Protein AF-A0A8T4LEX5-F1 (afdb_monomer_lite)

Secondary structure (DSSP, 8-state):
-HHHHHHHHHHHTT--HHHHHHHHHHTT--HHHHHHHHHHHHHHHHHHT------------------------SSSSSSSSSS-----------------PPP-PPPP---------------------------------PPPHHHHHHHHHHHHHHHHHHHHHHHHHHHHHHHHHHHHHHHHHHHHHHHHHHHHHHHHHHHHHHHHHHHHHHHHHHHHHHHHHHHHHHHHHHHSSSSSSSSS-------------

pLDDT: mean 71.12, std 25.43, range [31.48, 98.38]

Sequence (257 aa):
MALLNEIKKMQSEGKTEQEIISSLRQQGIAPREIVEALSQSKIKGAVSGEVPQPEAEASIQNSQEIQQEPAQMMQTEQQYQQMQSQEFAPSQQMQEQQIQYPQEQQYPQTQQMQSMQQTQSQEYPEYQQQYPQEQYQQQSGGISSDTITEIAEQVVSEKFATIKKDMEKIIDLKTTTETKLSYLDSRLKKIEAIIDRLNLSIMQKVGDYMTNIDDIKKELIETQKSFKALAPSLSLDSTTRDKTQRRQHPQPEDSLN

Foldseek 3Di:
DVLLVLLVVCVVVVDDLVRSLVVVVVVVDDSVVSVVSVVVNVVVCVVVPVDDDDPDDPDDDDDDDDDDDDDDDPPDPPDPPPDDDDDDDDDDDDDDDDDDDDDDDDDDDDDDDDDDDDDDDDDDDDDDDDDDDDDDPPPDPPPPVVNVVVVVVVVVVVVVVVVVVVVVVVVVVVVVVVVVVVVVVVVVVVVVVVVVVVVVVVVVVVVVVVVVVVVVVVVVVVVVVVVVVCVVVVVPPDPPPDDDPDDDDDDDDDDDD

Radius of gyration: 50.43 Å; chains: 1; bounding box: 103×61×180 Å

Structure (mmCIF, N/CA/C/O backbone):
data_AF-A0A8T4LEX5-F1
#
_entry.id   AF-A0A8T4LEX5-F1
#
loop_
_atom_site.group_PDB
_atom_site.id
_atom_site.type_symbol
_atom_site.label_atom_id
_atom_site.label_alt_id
_atom_site.label_comp_id
_atom_site.label_asym_id
_atom_site.label_entity_id
_atom_site.label_seq_id
_atom_site.pdbx_PDB_ins_code
_atom_site.Cartn_x
_atom_site.Cartn_y
_atom_site.Cartn_z
_atom_site.occupancy
_atom_site.B_iso_or_equiv
_atom_site.auth_seq_id
_atom_site.auth_comp_id
_atom_site.auth_asym_id
_atom_site.auth_atom_id
_atom_site.pdbx_PDB_model_num
ATOM 1 N N . MET A 1 1 ? -0.678 25.404 -5.705 1.00 61.97 1 MET A N 1
ATOM 2 C CA . MET A 1 1 ? -2.132 25.101 -5.730 1.00 61.97 1 MET A CA 1
ATOM 3 C C . MET A 1 1 ? -2.748 25.058 -7.132 1.00 61.97 1 MET A C 1
ATOM 5 O O . MET A 1 1 ? -3.749 24.375 -7.281 1.00 61.97 1 MET A O 1
ATOM 9 N N . ALA A 1 2 ? -2.183 25.715 -8.158 1.00 87.56 2 ALA A N 1
ATOM 10 C CA . ALA A 1 2 ? -2.748 25.693 -9.520 1.00 87.56 2 ALA A CA 1
ATOM 11 C C . ALA A 1 2 ? -2.856 24.278 -10.130 1.00 87.56 2 ALA A C 1
ATOM 13 O O . ALA A 1 2 ? -3.849 23.948 -10.768 1.00 87.56 2 ALA A O 1
ATOM 14 N N . LEU A 1 3 ? -1.874 23.420 -9.852 1.00 93.44 3 LEU A N 1
ATOM 15 C CA . LEU A 1 3 ? -1.758 22.091 -10.452 1.00 93.44 3 LEU A CA 1
ATOM 16 C C . LEU A 1 3 ? -2.875 21.118 -10.040 1.00 93.44 3 LEU A C 1
ATOM 18 O O . LEU A 1 3 ? -3.382 20.363 -10.861 1.00 93.44 3 LEU A O 1
ATOM 22 N N . LEU A 1 4 ? -3.314 21.180 -8.780 1.00 93.56 4 LEU A N 1
ATOM 23 C CA . LEU A 1 4 ? -4.408 20.345 -8.277 1.00 93.56 4 LEU A CA 1
ATOM 24 C C . LEU A 1 4 ? -5.751 20.710 -8.927 1.00 93.56 4 LEU A C 1
ATOM 26 O O . LEU A 1 4 ? -6.562 19.829 -9.200 1.00 93.56 4 LEU A O 1
ATOM 30 N N . ASN A 1 5 ? -5.978 21.998 -9.200 1.00 93.56 5 ASN A N 1
ATOM 31 C CA . ASN A 1 5 ? -7.184 22.452 -9.893 1.00 93.56 5 ASN A CA 1
ATOM 32 C C . ASN A 1 5 ? -7.184 22.005 -11.358 1.00 93.56 5 ASN A C 1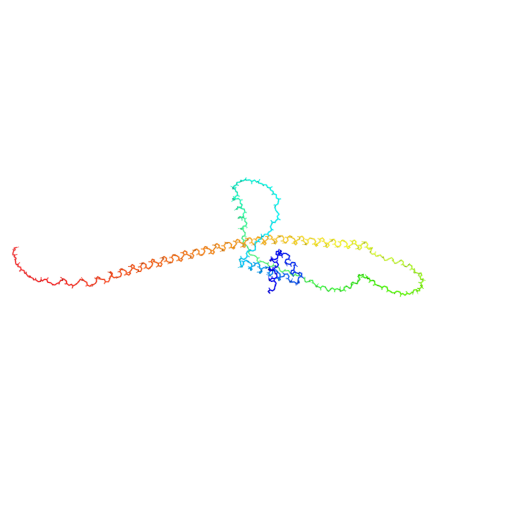
ATOM 34 O O . ASN A 1 5 ? -8.221 21.582 -11.860 1.00 93.56 5 ASN A O 1
ATOM 38 N N . GLU A 1 6 ? -6.024 22.041 -12.016 1.00 94.00 6 GLU A N 1
ATOM 39 C CA . GLU A 1 6 ? -5.885 21.584 -13.399 1.00 94.00 6 GLU A CA 1
ATOM 40 C C . GLU A 1 6 ? -6.111 20.069 -13.525 1.00 94.00 6 GLU A C 1
ATOM 42 O O . GLU A 1 6 ? -6.832 19.624 -14.415 1.00 94.00 6 GLU A O 1
ATOM 47 N N . ILE A 1 7 ? -5.585 19.272 -12.585 1.00 94.81 7 ILE A N 1
ATOM 48 C CA . ILE A 1 7 ? -5.864 17.828 -12.516 1.00 94.81 7 ILE A CA 1
ATOM 49 C C . ILE A 1 7 ? -7.363 17.578 -12.353 1.00 94.81 7 ILE A C 1
ATOM 51 O O . ILE A 1 7 ? -7.927 16.794 -13.108 1.00 94.81 7 ILE A O 1
ATOM 55 N N . LYS A 1 8 ? -8.026 18.260 -11.410 1.00 94.19 8 LYS A N 1
ATOM 56 C CA . LYS A 1 8 ? -9.473 18.103 -11.197 1.00 94.19 8 LYS A CA 1
ATOM 57 C C . LYS A 1 8 ? -10.287 18.474 -12.430 1.00 94.19 8 LYS A C 1
ATOM 59 O O . LYS A 1 8 ? -11.232 17.768 -12.766 1.00 94.19 8 LYS A O 1
ATOM 64 N N . LYS A 1 9 ? -9.904 19.551 -13.116 1.00 94.94 9 LYS A N 1
ATOM 65 C CA . LYS A 1 9 ? -10.528 19.971 -14.370 1.00 94.94 9 LYS A CA 1
ATOM 66 C C . LYS A 1 9 ? -10.384 18.883 -15.435 1.00 94.94 9 LYS A C 1
ATOM 68 O O . LYS A 1 9 ? -11.384 18.458 -16.000 1.00 94.94 9 LYS A O 1
ATOM 73 N N . MET A 1 10 ? -9.178 18.360 -15.646 1.00 95.88 10 MET A N 1
ATOM 74 C CA . MET A 1 10 ? -8.962 17.283 -16.614 1.00 95.88 10 MET A CA 1
ATOM 75 C C . MET A 1 10 ? -9.680 15.978 -16.235 1.00 95.88 10 MET A C 1
ATOM 77 O O . MET A 1 10 ? -10.198 15.295 -17.113 1.00 95.88 10 MET A O 1
ATOM 81 N N . GLN A 1 11 ? -9.781 15.659 -14.942 1.00 93.69 11 GLN A N 1
ATOM 82 C CA . GLN A 1 11 ? -10.586 14.532 -14.456 1.00 93.69 11 GLN A CA 1
ATOM 83 C C . GLN A 1 11 ? -12.081 14.745 -14.737 1.00 93.69 11 GLN A C 1
ATOM 85 O O . GLN A 1 11 ? -12.752 13.816 -15.172 1.00 93.69 11 GLN A O 1
ATOM 90 N N . SER A 1 12 ? -12.596 15.967 -14.557 1.00 93.50 12 SER A N 1
ATOM 91 C CA . SER A 1 12 ? -13.987 16.304 -14.897 1.00 93.50 12 SER A CA 1
ATOM 92 C C . SER A 1 12 ? -14.263 16.322 -16.406 1.00 93.50 12 SER A C 1
ATOM 94 O O . SER A 1 12 ? -15.397 16.119 -16.821 1.00 93.50 12 SER A O 1
ATOM 96 N N . GLU A 1 13 ? -13.227 16.511 -17.230 1.00 94.81 13 GLU A N 1
ATOM 97 C CA . GLU A 1 13 ? -13.279 16.362 -18.693 1.00 94.81 13 GLU A CA 1
ATOM 98 C C . GLU A 1 13 ? -13.254 14.884 -19.141 1.00 94.81 13 GLU A C 1
ATOM 100 O O . GLU A 1 13 ? -13.300 14.614 -20.338 1.00 94.81 13 GLU A O 1
ATOM 105 N N . GLY A 1 14 ? -13.164 13.925 -18.209 1.00 93.31 14 GLY A N 1
ATOM 106 C CA . GLY A 1 14 ? -13.128 12.491 -18.508 1.00 93.31 14 GLY A CA 1
ATOM 107 C C . GLY A 1 14 ? -11.768 11.973 -18.985 1.00 93.31 14 GLY A C 1
ATOM 108 O O . GLY A 1 14 ? -11.686 10.848 -19.473 1.00 93.31 14 GLY A O 1
ATOM 109 N N . LYS A 1 15 ? -10.692 12.761 -18.852 1.00 95.69 15 LYS A N 1
ATOM 110 C CA . LYS A 1 15 ? -9.340 12.313 -19.218 1.00 95.69 15 LYS A CA 1
ATOM 111 C C . LYS A 1 15 ? -8.848 11.244 -18.252 1.00 95.69 15 LYS A C 1
ATOM 113 O O . LYS A 1 15 ? -8.963 11.378 -17.030 1.00 95.69 15 LYS A O 1
ATOM 118 N N . THR A 1 16 ? -8.224 10.211 -18.803 1.00 96.00 16 THR A 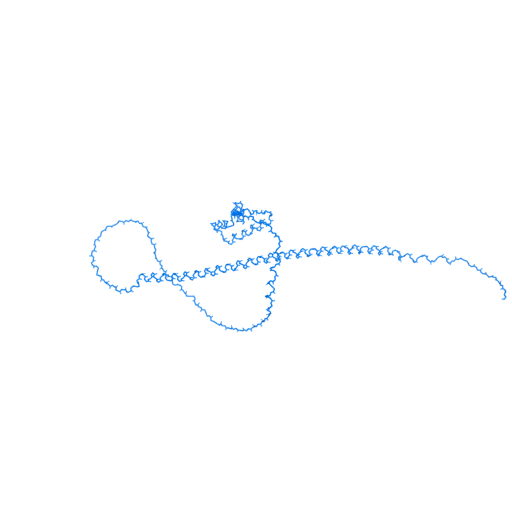N 1
ATOM 119 C CA . THR A 1 16 ? -7.563 9.166 -18.022 1.00 96.00 16 THR A CA 1
ATOM 120 C C . THR A 1 16 ? -6.326 9.718 -17.312 1.00 96.00 16 THR A C 1
ATOM 122 O O . THR A 1 16 ? -5.701 10.689 -17.740 1.00 96.00 16 THR A O 1
ATOM 125 N N . GLU A 1 17 ? -5.912 9.071 -16.221 1.00 94.19 17 GLU A N 1
ATOM 126 C CA . GLU A 1 17 ? -4.726 9.485 -15.459 1.00 94.19 17 GLU A CA 1
ATOM 127 C C . GLU A 1 17 ? -3.451 9.527 -16.325 1.00 94.19 17 GLU A C 1
ATOM 129 O O . GLU A 1 17 ? -2.623 10.421 -16.165 1.00 94.19 17 GLU A O 1
ATOM 134 N N . GLN A 1 18 ? -3.325 8.623 -17.302 1.00 93.62 18 GLN A N 1
ATOM 135 C CA . GLN A 1 18 ? -2.198 8.587 -18.243 1.00 93.62 18 GLN A CA 1
ATOM 136 C C . GLN A 1 18 ? -2.183 9.795 -19.193 1.00 93.62 18 GLN A C 1
ATOM 138 O O . GLN A 1 18 ? -1.122 10.369 -19.468 1.00 93.62 18 GLN A O 1
ATOM 143 N N . GLU A 1 19 ? -3.354 10.223 -19.666 1.00 94.81 19 GLU A N 1
ATOM 144 C CA . GLU A 1 19 ? -3.498 11.416 -20.508 1.00 94.81 19 GLU A CA 1
ATOM 145 C C . GLU A 1 19 ? -3.198 12.690 -19.717 1.00 94.81 19 GLU A C 1
ATOM 147 O O . GLU A 1 19 ? -2.506 13.580 -20.213 1.00 94.81 19 GLU A O 1
ATOM 152 N N . ILE A 1 20 ? -3.635 12.747 -18.456 1.00 95.88 20 ILE A N 1
ATOM 153 C CA . ILE A 1 20 ? -3.340 13.851 -17.535 1.00 95.88 20 ILE A CA 1
ATOM 154 C C . ILE A 1 20 ? -1.830 13.972 -17.308 1.00 95.88 20 ILE A C 1
ATOM 156 O O . ILE A 1 20 ? -1.272 15.064 -17.429 1.00 95.88 20 ILE A O 1
ATOM 160 N N . ILE A 1 21 ? -1.143 12.857 -17.036 1.00 95.81 21 ILE A N 1
ATOM 161 C CA . ILE A 1 21 ? 0.317 12.837 -16.862 1.00 95.81 21 ILE A CA 1
ATOM 162 C C . ILE A 1 21 ? 1.014 13.328 -18.132 1.00 95.81 21 ILE A C 1
ATOM 164 O O . ILE A 1 21 ? 1.932 14.147 -18.060 1.00 95.81 21 ILE A O 1
ATOM 168 N N . SER A 1 22 ? 0.571 12.858 -19.297 1.00 94.81 22 SER A N 1
ATOM 169 C CA . SER A 1 22 ? 1.152 13.241 -20.586 1.00 94.81 22 SER A CA 1
ATOM 170 C C . SER A 1 22 ? 0.974 14.736 -20.868 1.00 94.81 22 SER A C 1
ATOM 172 O O . SER A 1 22 ? 1.939 15.406 -21.237 1.00 94.81 22 SER A O 1
ATOM 174 N N . SER A 1 23 ? -0.216 15.283 -20.606 1.00 95.50 23 SER A N 1
ATOM 175 C CA . SER A 1 23 ? -0.522 16.707 -20.781 1.00 95.50 23 SER A CA 1
ATOM 176 C C . SER A 1 23 ? 0.293 17.598 -19.833 1.00 95.50 23 SER A C 1
ATOM 178 O O . SER A 1 23 ? 0.850 18.607 -20.260 1.00 95.50 23 SER A O 1
ATOM 180 N N . LEU A 1 24 ? 0.427 17.219 -18.557 1.00 95.44 24 LEU A N 1
ATOM 181 C CA . LEU A 1 24 ? 1.196 17.996 -17.573 1.00 95.44 24 LEU A CA 1
ATOM 182 C C . LEU A 1 24 ? 2.705 17.944 -17.851 1.00 95.44 24 LEU A C 1
ATOM 184 O O . LEU A 1 24 ? 3.404 18.942 -17.677 1.00 95.44 24 LEU A O 1
ATOM 188 N N . ARG A 1 25 ? 3.221 16.812 -18.349 1.00 95.81 25 ARG A N 1
ATOM 189 C CA . ARG A 1 25 ? 4.623 16.715 -18.789 1.00 95.81 25 ARG A CA 1
ATOM 190 C C . ARG A 1 25 ? 4.910 17.613 -19.990 1.00 95.81 25 ARG A C 1
ATOM 192 O O . ARG A 1 25 ? 5.968 18.234 -20.026 1.00 95.81 25 ARG A O 1
ATOM 199 N N . GLN A 1 26 ? 3.980 17.717 -20.942 1.00 96.25 26 GLN A N 1
ATOM 200 C CA . GLN A 1 26 ? 4.104 18.646 -22.076 1.00 96.25 26 GLN A CA 1
ATOM 201 C C . GLN A 1 26 ? 4.117 20.113 -21.629 1.00 96.25 26 GLN A C 1
ATOM 203 O O . GLN A 1 26 ? 4.777 20.938 -22.252 1.00 96.25 26 GLN A O 1
ATOM 208 N N . GLN A 1 27 ? 3.458 20.428 -20.512 1.00 93.81 27 GLN A N 1
ATOM 209 C CA . GLN A 1 27 ? 3.492 21.749 -19.877 1.00 93.81 27 GLN A CA 1
ATOM 210 C C . GLN A 1 27 ? 4.781 22.013 -19.071 1.00 93.81 27 GLN A C 1
ATOM 212 O O . GLN A 1 27 ? 4.898 23.054 -18.428 1.00 93.81 27 GLN A O 1
ATOM 217 N N . GLY A 1 28 ? 5.759 21.098 -19.107 1.00 94.88 28 GLY A N 1
ATOM 218 C CA . GLY A 1 28 ? 7.063 21.260 -18.456 1.00 94.88 28 GLY A CA 1
ATOM 219 C C . GLY A 1 28 ? 7.058 20.986 -16.951 1.00 94.88 28 GLY A C 1
ATOM 220 O O . GLY A 1 28 ? 8.020 21.322 -16.265 1.00 94.88 28 GLY A O 1
ATOM 221 N N . ILE A 1 29 ? 5.993 20.382 -16.426 1.00 95.94 29 ILE A N 1
ATOM 222 C CA . ILE A 1 29 ? 5.859 20.081 -15.000 1.00 95.94 29 ILE A CA 1
ATOM 223 C C . ILE A 1 29 ? 6.707 18.854 -14.645 1.00 95.94 29 ILE A C 1
ATOM 225 O O . ILE A 1 29 ? 6.721 17.853 -15.371 1.00 95.94 29 ILE A O 1
ATOM 229 N N . ALA A 1 30 ? 7.398 18.905 -13.503 1.00 95.38 30 ALA A N 1
ATOM 230 C CA . ALA A 1 30 ? 8.238 17.805 -13.060 1.00 95.38 30 ALA A CA 1
ATOM 231 C C . ALA A 1 30 ? 7.401 16.543 -12.744 1.00 95.38 30 ALA A C 1
ATOM 233 O O . ALA A 1 30 ? 6.377 16.634 -12.060 1.00 95.38 30 ALA A O 1
ATOM 234 N N . PRO A 1 31 ? 7.853 15.333 -13.135 1.00 89.44 31 PRO A N 1
ATOM 235 C CA . PRO A 1 31 ? 7.113 14.086 -12.900 1.00 89.44 31 PRO A CA 1
ATOM 236 C C . PRO A 1 31 ? 6.730 13.854 -11.435 1.00 89.44 31 PRO A C 1
ATOM 238 O O . PRO A 1 31 ? 5.658 13.332 -11.141 1.00 89.44 31 PRO A O 1
ATOM 241 N N . ARG A 1 32 ? 7.595 14.275 -10.508 1.00 93.06 32 ARG A N 1
ATOM 242 C CA . ARG A 1 32 ? 7.361 14.147 -9.068 1.00 93.06 32 ARG A CA 1
ATOM 243 C C . ARG A 1 32 ? 6.166 14.983 -8.600 1.00 93.06 32 ARG A C 1
ATOM 245 O O . ARG A 1 32 ? 5.349 14.484 -7.835 1.00 93.06 32 ARG A O 1
ATOM 252 N N . GLU A 1 33 ? 6.044 16.215 -9.091 1.00 93.38 33 GLU A N 1
ATOM 253 C CA . GLU A 1 33 ? 4.950 17.128 -8.735 1.00 93.38 33 GLU A CA 1
ATOM 254 C C . GLU A 1 33 ? 3.603 16.631 -9.277 1.00 93.38 33 GLU A C 1
ATOM 256 O O . GLU A 1 33 ? 2.572 16.767 -8.618 1.00 93.38 33 GLU A O 1
ATOM 261 N N . ILE A 1 34 ? 3.621 15.994 -10.453 1.00 93.69 34 ILE A N 1
ATOM 262 C CA . ILE A 1 34 ? 2.441 15.372 -11.069 1.00 93.69 34 ILE A CA 1
ATOM 263 C C . ILE A 1 34 ? 1.918 14.227 -10.195 1.00 93.69 34 ILE A C 1
ATOM 265 O O . ILE A 1 34 ? 0.733 14.192 -9.865 1.00 93.69 34 ILE A O 1
ATOM 269 N N . VAL A 1 35 ? 2.801 13.306 -9.792 1.00 92.19 35 VAL A N 1
ATOM 270 C CA . VAL A 1 35 ? 2.433 12.144 -8.962 1.00 92.19 35 VAL A CA 1
ATOM 271 C C . VAL A 1 35 ? 1.910 12.586 -7.595 1.00 92.19 35 VAL A C 1
ATOM 273 O O . VAL A 1 35 ? 0.908 12.055 -7.107 1.00 92.19 35 VAL A O 1
ATOM 276 N N . GLU A 1 36 ? 2.554 13.582 -6.987 1.00 94.69 36 GLU A N 1
ATOM 277 C CA . GLU A 1 36 ? 2.141 14.124 -5.694 1.00 94.69 36 GLU A CA 1
ATOM 278 C C . GLU A 1 36 ? 0.742 14.749 -5.762 1.00 94.69 36 GLU A C 1
ATOM 280 O O . GLU A 1 36 ? -0.121 14.443 -4.938 1.00 94.69 36 GLU A O 1
ATOM 285 N N . ALA A 1 37 ? 0.471 15.567 -6.777 1.00 95.06 37 ALA A N 1
ATOM 286 C CA . ALA A 1 37 ? -0.822 16.222 -6.909 1.00 95.06 37 ALA A CA 1
ATOM 287 C C . ALA A 1 37 ? -1.951 15.275 -7.346 1.00 95.06 37 ALA A C 1
ATOM 289 O O . ALA A 1 37 ? -3.089 15.456 -6.910 1.00 95.06 37 ALA A O 1
ATOM 290 N N . LEU A 1 38 ? -1.655 14.239 -8.139 1.00 93.31 38 LEU A N 1
ATOM 291 C CA . LEU A 1 38 ? -2.606 13.159 -8.434 1.00 93.31 38 LEU A CA 1
ATOM 292 C C . LEU A 1 38 ? -2.999 12.406 -7.160 1.00 93.31 38 LEU A C 1
ATOM 294 O O . LEU A 1 38 ? -4.184 12.179 -6.911 1.00 93.31 38 LEU A O 1
ATOM 298 N N . SER A 1 39 ? -2.013 12.086 -6.320 1.00 93.12 39 SER A N 1
ATOM 299 C CA . SER A 1 39 ? -2.238 11.430 -5.027 1.00 93.12 39 SER A CA 1
ATOM 300 C C . SER A 1 39 ? -3.088 12.308 -4.104 1.00 93.12 39 SER A C 1
ATOM 302 O O . SER A 1 39 ? -4.076 11.842 -3.537 1.00 93.12 39 SER A O 1
ATOM 304 N N . GLN A 1 40 ? -2.775 13.606 -4.021 1.00 92.00 40 GLN A N 1
ATOM 305 C CA . GLN A 1 40 ? -3.575 14.570 -3.260 1.00 92.00 40 GLN A CA 1
ATOM 306 C C . GLN A 1 40 ? -5.005 14.710 -3.805 1.00 92.00 40 GLN A C 1
ATOM 308 O O . GLN A 1 40 ? -5.942 14.823 -3.013 1.00 92.00 40 GLN A O 1
ATOM 313 N N . SER A 1 41 ? -5.204 14.676 -5.129 1.00 92.62 41 SER A N 1
ATOM 314 C CA . SER A 1 41 ? -6.544 14.726 -5.736 1.00 92.62 41 SER A CA 1
ATOM 315 C C . SER A 1 41 ? -7.379 13.498 -5.357 1.00 92.62 41 SER A C 1
ATOM 317 O O . SER A 1 41 ? -8.521 13.652 -4.923 1.00 92.62 41 SER A O 1
ATOM 319 N N . LYS A 1 42 ? -6.793 12.292 -5.421 1.00 89.62 42 LYS A N 1
ATOM 320 C CA . LYS A 1 42 ? -7.455 11.027 -5.048 1.00 89.62 42 LYS A CA 1
ATOM 321 C C . LYS A 1 42 ? -7.881 11.006 -3.581 1.00 89.62 42 LYS A C 1
ATOM 323 O O . LYS A 1 42 ? -9.031 10.694 -3.280 1.00 89.62 42 LYS A O 1
ATOM 328 N N . ILE A 1 43 ? -6.986 11.411 -2.679 1.00 86.62 43 ILE A N 1
ATOM 329 C CA . ILE A 1 43 ? -7.283 11.495 -1.241 1.00 86.62 43 ILE A CA 1
ATOM 330 C C . ILE A 1 43 ? -8.401 12.515 -0.994 1.00 86.62 43 ILE A C 1
ATOM 332 O O . ILE A 1 43 ? -9.343 12.246 -0.254 1.00 86.62 43 ILE A O 1
ATOM 336 N N . LYS A 1 44 ? -8.343 13.679 -1.651 1.00 85.88 44 LYS A N 1
ATOM 337 C CA . LYS A 1 44 ? -9.354 14.729 -1.480 1.00 85.88 44 LYS A CA 1
ATOM 338 C C . LYS A 1 44 ? -10.719 14.334 -2.052 1.00 85.88 44 LYS A C 1
ATOM 340 O O . LYS A 1 44 ? -11.729 14.739 -1.481 1.00 85.88 44 LYS A O 1
ATOM 345 N N . GLY A 1 45 ? -10.755 13.553 -3.132 1.00 80.75 45 GLY A N 1
ATOM 346 C CA . GLY A 1 45 ? -11.981 12.954 -3.666 1.00 80.75 45 GLY A CA 1
ATOM 347 C C . GLY A 1 45 ? -12.611 11.978 -2.672 1.00 80.75 45 GLY A C 1
ATOM 348 O O . GLY A 1 45 ? -13.775 12.133 -2.319 1.00 80.75 45 GLY A O 1
ATOM 349 N N . ALA A 1 46 ? -11.810 11.065 -2.113 1.00 77.81 46 ALA A N 1
ATOM 350 C CA . ALA A 1 46 ? -12.271 10.101 -1.111 1.00 77.81 46 ALA A CA 1
ATOM 351 C C . ALA A 1 46 ? -12.800 10.765 0.176 1.00 77.81 46 ALA A C 1
ATOM 353 O O . ALA A 1 46 ? -13.788 10.314 0.747 1.00 77.81 46 ALA A O 1
ATOM 354 N N . VAL A 1 47 ? -12.178 11.864 0.614 1.00 79.31 47 VAL A N 1
ATOM 355 C CA . VAL A 1 47 ? -12.591 12.613 1.816 1.00 79.31 47 VAL A CA 1
ATOM 356 C C . VAL A 1 47 ? -13.835 13.479 1.577 1.00 79.31 47 VAL A C 1
ATOM 358 O O . VAL A 1 47 ? -14.569 13.758 2.521 1.00 79.31 47 VAL A O 1
ATOM 361 N N . SER A 1 48 ? -14.102 13.902 0.336 1.00 78.94 48 SER A N 1
ATOM 362 C CA . SER A 1 48 ? -15.235 14.794 0.031 1.00 78.94 48 SER A CA 1
ATOM 363 C C . SER A 1 48 ? -16.550 14.051 -0.240 1.00 78.94 48 SER A C 1
ATOM 365 O O . SER A 1 48 ? -17.566 14.700 -0.460 1.00 78.94 48 SER A O 1
ATOM 367 N N . GLY A 1 49 ? -16.561 12.713 -0.227 1.00 58.09 49 GLY A N 1
ATOM 368 C CA . GLY A 1 49 ? -17.775 11.915 -0.451 1.00 58.09 49 GLY A CA 1
ATOM 369 C C . GLY A 1 49 ? -18.327 11.959 -1.884 1.00 58.09 49 GLY A C 1
ATOM 370 O O . GLY A 1 49 ? -19.326 11.305 -2.169 1.00 58.09 49 GLY A O 1
ATOM 371 N N . GLU A 1 50 ? -17.673 12.673 -2.802 1.00 52.44 50 GLU A N 1
ATOM 372 C CA . GLU A 1 50 ? -17.914 12.570 -4.242 1.00 52.44 50 GLU A CA 1
ATOM 373 C C . GLU A 1 50 ? -17.195 11.321 -4.752 1.00 52.44 50 GLU A C 1
ATOM 375 O O . GLU A 1 50 ? -16.027 11.369 -5.133 1.00 52.44 50 GLU A O 1
ATOM 380 N N . VAL A 1 51 ? -17.882 10.178 -4.701 1.00 46.75 51 VAL A N 1
ATOM 381 C CA . VAL A 1 51 ? -17.437 8.941 -5.349 1.00 46.75 51 VAL A CA 1
ATOM 382 C C . VAL A 1 51 ? -17.517 9.160 -6.865 1.00 46.75 51 VAL A C 1
ATOM 384 O O . VAL A 1 51 ? -18.628 9.267 -7.387 1.00 46.75 51 VAL A O 1
ATOM 387 N N . PRO A 1 52 ? -16.395 9.226 -7.605 1.00 47.06 52 PRO A N 1
ATOM 388 C CA . PRO A 1 52 ? -16.441 9.199 -9.055 1.00 47.06 52 PRO A CA 1
ATOM 389 C C . PRO A 1 52 ? -16.794 7.768 -9.443 1.00 47.06 52 PRO A C 1
ATOM 391 O O . PRO A 1 52 ? -16.037 6.834 -9.181 1.00 47.06 52 PRO A O 1
ATOM 394 N N . GLN A 1 53 ? -17.981 7.606 -10.007 1.00 46.16 53 GLN A N 1
ATOM 395 C CA . GLN A 1 53 ? -18.465 6.361 -10.574 1.00 46.16 53 GLN A CA 1
ATOM 396 C C . GLN A 1 53 ? -17.538 5.966 -11.741 1.00 46.16 53 GLN A C 1
ATOM 398 O O . GLN A 1 53 ? -17.432 6.729 -12.702 1.00 46.16 53 GLN A O 1
ATOM 403 N N . PRO A 1 54 ? -16.821 4.828 -11.682 1.00 49.38 54 PRO A N 1
ATOM 404 C CA . PRO A 1 54 ? -16.064 4.347 -12.827 1.00 49.38 54 PRO A CA 1
ATOM 405 C C . PRO A 1 54 ? -17.040 3.712 -13.825 1.00 49.38 54 PRO A C 1
ATOM 407 O O . PRO A 1 54 ? -17.374 2.535 -13.727 1.00 49.38 54 PRO A O 1
ATOM 410 N N . GLU A 1 55 ? -17.518 4.502 -14.783 1.00 44.84 55 GLU A N 1
ATOM 411 C CA . GLU A 1 55 ? -18.093 3.988 -16.026 1.00 44.84 55 GLU A CA 1
ATOM 412 C C . GLU A 1 55 ? -16.989 3.925 -17.084 1.00 44.84 55 GLU A C 1
ATOM 414 O O . GLU A 1 55 ? -16.521 4.965 -17.538 1.00 44.84 55 GLU A O 1
ATOM 419 N N . ALA A 1 56 ? -16.556 2.709 -17.436 1.00 43.31 56 ALA A N 1
ATOM 420 C CA . ALA A 1 56 ? -16.217 2.274 -18.800 1.00 43.31 56 ALA A CA 1
ATOM 421 C C . ALA A 1 56 ? -15.387 0.976 -18.774 1.00 43.31 56 ALA A C 1
ATOM 423 O O . ALA A 1 56 ? -14.181 0.983 -19.006 1.00 43.31 56 ALA A O 1
ATOM 424 N N . GLU A 1 57 ? -16.052 -0.163 -18.576 1.00 36.50 57 GLU A N 1
ATOM 425 C CA . GLU A 1 57 ? -15.599 -1.431 -19.154 1.00 36.50 57 GLU A CA 1
ATOM 426 C C . GLU A 1 57 ? -16.578 -1.812 -20.267 1.00 36.50 57 GLU A C 1
ATOM 428 O O . GLU A 1 57 ? -17.587 -2.480 -20.059 1.00 36.50 57 GLU A O 1
ATOM 433 N N . ALA A 1 58 ? -16.293 -1.329 -21.474 1.00 41.81 58 ALA A N 1
ATOM 434 C CA . ALA A 1 58 ? -16.897 -1.832 -22.696 1.00 41.81 58 ALA A CA 1
ATOM 435 C C . ALA A 1 58 ? -15.930 -2.849 -23.303 1.00 41.81 58 ALA A C 1
ATOM 437 O O . ALA A 1 58 ? -14.935 -2.439 -23.894 1.00 41.81 58 ALA A O 1
ATOM 438 N N . SER A 1 59 ? -16.201 -4.148 -23.120 1.00 43.28 59 SER A N 1
ATOM 439 C CA . SER A 1 59 ? -15.821 -5.262 -24.015 1.00 43.28 59 SER A CA 1
ATOM 440 C C . SER A 1 59 ? -16.215 -6.615 -23.403 1.00 43.28 59 SER A C 1
ATOM 442 O O . SER A 1 59 ? -15.345 -7.347 -22.946 1.00 43.28 59 SER A O 1
ATOM 444 N N . ILE A 1 60 ? -17.499 -6.999 -23.421 1.00 35.66 60 ILE A N 1
ATOM 445 C CA . ILE A 1 60 ? -17.870 -8.427 -23.382 1.00 35.66 60 ILE A CA 1
ATOM 446 C C . ILE A 1 60 ? -18.996 -8.677 -24.385 1.00 35.66 60 ILE A C 1
ATOM 448 O O . ILE A 1 60 ? -20.173 -8.444 -24.124 1.00 35.66 60 ILE A O 1
ATOM 452 N N . GLN A 1 61 ? -18.596 -9.185 -25.547 1.00 43.19 61 GLN A N 1
ATOM 453 C CA . GLN A 1 61 ? -19.444 -9.908 -26.480 1.00 43.19 61 GLN A CA 1
ATOM 454 C C . GLN A 1 61 ? -18.937 -11.350 -26.497 1.00 43.19 61 GLN A C 1
ATOM 456 O O . GLN A 1 61 ? -18.018 -11.656 -27.246 1.00 43.19 61 GLN A O 1
ATOM 461 N N . ASN A 1 62 ? -19.500 -12.223 -25.659 1.00 41.84 62 ASN A N 1
ATOM 462 C CA . ASN A 1 62 ? -19.957 -13.534 -26.120 1.00 41.84 62 ASN A CA 1
ATOM 463 C C . ASN A 1 62 ? -20.795 -14.245 -25.053 1.00 41.84 62 ASN A C 1
ATOM 465 O O . ASN A 1 62 ? -20.446 -14.282 -23.876 1.00 41.84 62 ASN A O 1
ATOM 469 N N . SER A 1 63 ? -21.903 -14.809 -25.508 1.00 43.09 63 SER A N 1
ATOM 470 C CA . SER A 1 63 ? -22.887 -15.565 -24.743 1.00 43.09 63 SER A CA 1
ATOM 471 C C . SER A 1 63 ? -22.428 -17.009 -24.523 1.00 43.09 63 SER A C 1
ATOM 473 O O . SER A 1 63 ? -21.882 -17.604 -25.446 1.00 43.09 63 SER A O 1
ATOM 475 N N . GLN A 1 64 ? -22.734 -17.605 -23.365 1.00 39.75 64 GLN A N 1
ATOM 476 C CA . GLN A 1 64 ? -23.684 -18.729 -23.263 1.00 39.75 64 GLN A CA 1
ATOM 477 C C . GLN A 1 64 ? -23.821 -19.253 -21.823 1.00 39.75 64 GLN A C 1
ATOM 479 O O . GLN A 1 64 ? -22.847 -19.422 -21.096 1.00 39.75 64 GLN A O 1
ATOM 484 N N . GLU A 1 65 ? -25.082 -19.482 -21.454 1.00 39.28 65 GLU A N 1
ATOM 485 C CA . GLU A 1 65 ? -25.602 -20.122 -20.242 1.00 39.28 65 GLU A CA 1
ATOM 486 C C . GLU A 1 65 ? -24.975 -21.491 -19.959 1.00 39.28 65 GLU A C 1
ATOM 488 O O . GLU A 1 65 ? -24.933 -22.297 -20.880 1.00 39.28 65 GLU A O 1
ATOM 493 N N . ILE A 1 66 ? -24.658 -21.793 -18.687 1.00 38.38 66 ILE A N 1
ATOM 494 C CA . ILE A 1 66 ? -25.070 -23.034 -17.994 1.00 38.38 66 ILE A CA 1
ATOM 495 C C . ILE A 1 66 ? -25.322 -22.720 -16.503 1.00 38.38 66 ILE A C 1
ATOM 497 O O . ILE A 1 66 ? -24.678 -21.878 -15.883 1.00 38.38 66 ILE A O 1
ATOM 501 N N . GLN A 1 67 ? -26.332 -23.408 -15.991 1.00 42.94 67 GLN A N 1
ATOM 502 C CA . GLN A 1 67 ? -27.093 -23.318 -14.753 1.00 42.94 67 GLN A CA 1
ATOM 503 C C . GLN A 1 67 ? -26.634 -24.389 -13.724 1.00 42.94 67 GLN A C 1
ATOM 505 O O . GLN A 1 67 ? -26.238 -25.467 -14.152 1.00 42.94 67 GLN A O 1
ATOM 510 N N . GLN A 1 68 ? -26.794 -24.110 -12.408 1.00 45.44 68 GLN A N 1
ATOM 511 C CA . GLN A 1 68 ? -26.687 -25.021 -11.219 1.00 45.44 68 GLN A CA 1
ATOM 512 C C . GLN A 1 68 ? -25.261 -25.539 -10.878 1.00 45.44 68 GLN A C 1
ATOM 514 O O . GLN A 1 68 ? -24.486 -25.815 -11.776 1.00 45.44 68 GLN A O 1
ATOM 519 N N . GLU A 1 69 ? -24.754 -25.691 -9.643 1.00 38.72 69 GLU A N 1
ATOM 520 C CA . GLU A 1 69 ? -25.240 -25.758 -8.247 1.00 38.72 69 GLU A CA 1
ATOM 521 C C . GLU A 1 69 ? -24.048 -25.442 -7.278 1.00 38.72 69 GLU A C 1
ATOM 523 O O . GLU A 1 69 ? -22.902 -25.365 -7.732 1.00 38.72 69 GLU A O 1
ATOM 528 N N . PRO A 1 70 ? -24.260 -25.263 -5.952 1.00 52.97 70 PRO A N 1
ATOM 529 C CA . PRO A 1 70 ? -23.250 -24.818 -4.989 1.00 52.97 70 PRO A CA 1
ATOM 530 C C . PRO A 1 70 ? -22.659 -25.970 -4.155 1.00 52.97 70 PRO A C 1
ATOM 532 O O . PRO A 1 70 ? -23.399 -26.656 -3.465 1.00 52.97 70 PRO A O 1
ATOM 535 N N . ALA A 1 71 ? -21.332 -26.137 -4.146 1.00 48.75 71 ALA A N 1
ATOM 536 C CA . ALA A 1 71 ? -20.540 -26.704 -3.036 1.00 48.75 71 ALA A CA 1
ATOM 537 C C . ALA A 1 71 ? -19.117 -27.017 -3.516 1.00 48.75 71 ALA A C 1
ATOM 539 O O . ALA A 1 71 ? -18.881 -28.090 -4.053 1.00 48.75 71 ALA A O 1
ATOM 540 N N . GLN A 1 72 ? -18.163 -26.109 -3.300 1.00 40.62 72 GLN A N 1
ATOM 541 C CA . GLN A 1 72 ? -16.724 -26.423 -3.273 1.00 40.62 72 GLN A CA 1
ATOM 542 C C . GLN A 1 72 ? -15.958 -25.191 -2.775 1.00 40.62 72 GLN A C 1
ATOM 544 O O . GLN A 1 72 ? -15.353 -24.440 -3.529 1.00 40.62 72 GLN A O 1
ATOM 549 N N . MET A 1 73 ? -16.039 -24.935 -1.470 1.00 37.84 73 MET A N 1
ATOM 550 C CA . MET A 1 73 ? -15.270 -23.871 -0.815 1.00 37.84 73 MET A CA 1
ATOM 551 C C . MET A 1 73 ? -14.666 -24.391 0.494 1.00 37.84 73 MET A C 1
ATOM 553 O O . MET A 1 73 ? -14.841 -23.811 1.559 1.00 37.84 73 MET A O 1
ATOM 557 N N . MET A 1 74 ? -14.014 -25.557 0.436 1.00 42.19 74 MET A N 1
ATOM 558 C CA . MET A 1 74 ? -13.363 -26.147 1.609 1.00 42.19 74 MET A CA 1
ATOM 559 C C . MET A 1 74 ? -12.218 -27.097 1.220 1.00 42.19 74 MET A C 1
ATOM 561 O O . MET A 1 74 ? -12.219 -28.253 1.628 1.00 42.19 74 MET A O 1
ATOM 565 N N . GLN A 1 75 ? -11.250 -26.664 0.398 1.00 42.19 75 GLN A N 1
ATOM 566 C CA . GLN A 1 75 ? -10.034 -27.477 0.207 1.00 42.19 75 GLN A CA 1
ATOM 567 C C . GLN A 1 75 ? -8.774 -26.734 -0.271 1.00 42.19 75 GLN A C 1
ATOM 569 O O . GLN A 1 75 ? -7.988 -27.292 -1.030 1.00 42.19 75 GLN A O 1
ATOM 574 N N . THR A 1 76 ? -8.519 -25.508 0.198 1.00 39.12 76 THR A N 1
ATOM 575 C CA . THR A 1 76 ? -7.243 -24.820 -0.127 1.00 39.12 76 THR A CA 1
ATOM 576 C C . THR A 1 76 ? -6.473 -24.333 1.105 1.00 39.12 76 THR A C 1
ATOM 578 O O . THR A 1 76 ? -5.456 -23.659 0.984 1.00 39.12 76 THR A O 1
ATOM 581 N N . GLU A 1 77 ? -6.892 -24.724 2.312 1.00 36.69 77 GLU A N 1
ATOM 582 C CA . GLU A 1 77 ? -6.346 -24.189 3.570 1.00 36.69 77 GLU A CA 1
ATOM 583 C C . GLU A 1 77 ? -5.447 -25.165 4.353 1.00 36.69 77 GLU A C 1
ATOM 585 O O . GLU A 1 77 ? -5.300 -25.039 5.564 1.00 36.69 77 GLU A O 1
ATOM 590 N N . GLN A 1 78 ? -4.813 -26.138 3.684 1.00 39.19 78 GLN A N 1
ATOM 591 C CA . GLN A 1 78 ? -3.960 -27.127 4.369 1.00 39.19 78 GLN A CA 1
ATOM 592 C C . GLN A 1 78 ? -2.497 -27.211 3.917 1.00 39.19 78 GLN A C 1
ATOM 594 O O . GLN A 1 78 ? -1.746 -27.990 4.495 1.00 39.19 78 GLN A O 1
ATOM 599 N N . GLN A 1 79 ? -2.032 -26.389 2.968 1.00 37.06 79 GLN A N 1
ATOM 600 C CA . GLN A 1 79 ? -0.664 -26.537 2.438 1.00 37.06 79 GLN A CA 1
ATOM 601 C C . GLN A 1 79 ? 0.356 -25.477 2.902 1.00 37.06 79 GLN A C 1
ATOM 603 O O . GLN A 1 79 ? 1.522 -25.549 2.529 1.00 37.06 79 GLN A O 1
ATOM 608 N N . TYR A 1 80 ? -0.018 -24.526 3.766 1.00 40.88 80 TYR A N 1
ATOM 609 C CA . TYR A 1 80 ? 0.890 -23.434 4.171 1.00 40.88 80 TYR A CA 1
ATOM 610 C C . TYR A 1 80 ? 1.478 -23.527 5.589 1.00 40.88 80 TYR A C 1
ATOM 612 O O . TYR A 1 80 ? 2.145 -22.592 6.024 1.00 40.88 80 TYR A O 1
ATOM 620 N N . GLN A 1 81 ? 1.308 -24.641 6.310 1.00 38.75 81 GLN A N 1
ATOM 621 C CA . GLN A 1 81 ? 1.802 -24.758 7.694 1.00 38.75 81 GLN A CA 1
ATOM 622 C C . GLN A 1 81 ? 3.187 -25.405 7.881 1.00 38.75 81 GLN A C 1
ATOM 624 O O . GLN A 1 81 ? 3.621 -25.540 9.019 1.00 38.75 81 GLN A O 1
ATOM 629 N N . GLN A 1 82 ? 3.933 -25.752 6.826 1.00 39.94 82 GLN A N 1
ATOM 630 C CA . GLN A 1 82 ? 5.173 -26.536 6.989 1.00 39.94 82 GLN A CA 1
ATOM 631 C C . GLN A 1 82 ? 6.473 -25.836 6.558 1.00 39.94 82 GLN A C 1
ATOM 633 O O . GLN A 1 82 ? 7.380 -26.478 6.039 1.00 39.94 82 GLN A O 1
ATOM 638 N N . MET A 1 83 ? 6.606 -24.524 6.776 1.00 42.75 83 MET A N 1
ATOM 639 C CA . MET A 1 83 ? 7.867 -23.826 6.465 1.00 42.75 83 MET A CA 1
ATOM 640 C C . MET A 1 83 ? 8.285 -22.787 7.510 1.00 42.75 83 MET A C 1
ATOM 642 O O . MET A 1 83 ? 8.837 -21.741 7.178 1.00 42.75 83 MET A O 1
ATOM 646 N N . GLN A 1 84 ? 8.020 -23.057 8.790 1.00 46.16 84 GLN A N 1
ATOM 647 C CA . GLN A 1 84 ? 8.473 -22.180 9.868 1.00 46.16 84 GLN A CA 1
ATOM 648 C C . GLN A 1 84 ? 8.966 -22.976 11.078 1.00 46.16 84 GLN A C 1
ATOM 650 O O . GLN A 1 84 ? 8.334 -23.023 12.126 1.00 46.16 84 GLN A O 1
ATOM 655 N N . SER A 1 85 ? 10.129 -23.597 10.912 1.00 44.31 85 SER A N 1
ATOM 656 C CA . SER A 1 85 ? 10.967 -24.043 12.025 1.00 44.31 85 SER A CA 1
ATOM 657 C C . SER A 1 85 ? 12.403 -24.246 11.544 1.00 44.31 85 SER A C 1
ATOM 659 O O . SER A 1 85 ? 12.832 -25.357 11.252 1.00 44.31 85 SER A O 1
ATOM 661 N N . GLN A 1 86 ? 13.169 -23.154 11.468 1.00 42.44 86 GLN A N 1
ATOM 662 C CA . GLN A 1 86 ? 14.615 -23.248 11.663 1.00 42.44 86 GLN A CA 1
ATOM 663 C C . GLN A 1 86 ? 15.159 -22.000 12.365 1.00 42.44 86 GLN A C 1
ATOM 665 O O . GLN A 1 86 ? 15.402 -20.947 11.787 1.00 42.44 86 GLN A O 1
ATOM 670 N N . GLU A 1 87 ? 15.155 -22.173 13.681 1.00 36.16 87 GLU A N 1
ATOM 671 C CA . GLU A 1 87 ? 16.085 -21.768 14.729 1.00 36.16 87 GLU A CA 1
ATOM 672 C C . GLU A 1 87 ? 17.381 -21.003 14.390 1.00 36.16 87 GLU A C 1
ATOM 674 O O . GLU A 1 87 ? 18.035 -21.179 13.367 1.00 36.16 87 GLU A O 1
ATOM 679 N N . PHE A 1 88 ? 17.742 -20.195 15.387 1.00 43.12 88 PHE A N 1
ATOM 680 C CA . PHE A 1 88 ? 18.939 -19.387 15.600 1.00 43.12 88 PHE A CA 1
ATOM 681 C C . PHE A 1 88 ? 20.288 -20.087 15.352 1.00 43.12 88 PHE A C 1
ATOM 683 O O . PHE A 1 88 ? 20.512 -21.193 15.832 1.00 43.12 88 PHE A O 1
ATOM 690 N N . ALA A 1 89 ? 21.261 -19.316 14.848 1.00 39.91 89 ALA A N 1
ATOM 691 C CA . ALA A 1 89 ? 22.626 -19.299 15.390 1.00 39.91 89 ALA A CA 1
ATOM 692 C C . ALA A 1 89 ? 23.335 -17.961 15.069 1.00 39.91 89 ALA A C 1
ATOM 694 O O . ALA A 1 89 ? 23.288 -17.514 13.921 1.00 39.91 89 ALA A O 1
ATOM 695 N N . PRO A 1 90 ? 24.011 -17.314 16.041 1.00 55.88 90 PRO A N 1
ATOM 696 C CA . PRO A 1 90 ? 24.931 -16.213 15.792 1.00 55.88 90 PRO A CA 1
ATOM 697 C C . PRO A 1 90 ? 26.372 -16.740 15.711 1.00 55.88 90 PRO A C 1
ATOM 699 O O . PRO A 1 90 ? 26.847 -17.414 16.623 1.00 55.88 90 PRO A O 1
ATOM 702 N N . SER A 1 91 ? 27.111 -16.376 14.665 1.00 46.00 91 SER A N 1
ATOM 703 C CA . SER A 1 91 ? 28.567 -16.549 14.643 1.00 46.00 91 SER A CA 1
ATOM 704 C C . SER A 1 91 ? 29.237 -15.352 13.983 1.00 46.00 91 SER A C 1
ATOM 706 O O . SER A 1 91 ? 29.141 -15.143 12.775 1.00 46.00 91 SER A O 1
ATOM 708 N N . GLN A 1 92 ? 29.926 -14.575 14.820 1.00 49.53 92 GLN A N 1
ATOM 709 C CA . GLN A 1 92 ? 31.049 -13.737 14.418 1.00 49.53 92 GLN A CA 1
ATOM 710 C C . GLN A 1 92 ? 32.133 -14.621 13.789 1.00 49.53 92 GLN A C 1
ATOM 712 O O . GLN A 1 92 ? 32.489 -15.628 14.393 1.00 49.53 92 GLN A O 1
ATOM 717 N N . GLN A 1 93 ? 32.733 -14.198 12.677 1.00 45.09 93 GLN A N 1
ATOM 718 C CA . GLN A 1 93 ? 34.193 -14.121 12.570 1.00 45.09 93 GLN A CA 1
ATOM 719 C C . GLN A 1 93 ? 34.637 -13.364 11.313 1.00 45.09 93 GLN A C 1
ATOM 721 O O . GLN A 1 93 ? 33.967 -13.356 10.287 1.00 45.09 93 GLN A O 1
ATOM 726 N N . MET A 1 94 ? 35.782 -12.706 11.485 1.00 46.78 94 MET A N 1
ATOM 727 C CA . MET A 1 94 ? 36.555 -11.886 10.557 1.00 46.78 94 MET A CA 1
ATOM 728 C C . MET A 1 94 ? 36.679 -12.455 9.140 1.00 46.78 94 MET A C 1
ATOM 730 O O . MET A 1 94 ? 36.993 -13.632 8.987 1.00 46.78 94 MET A O 1
ATOM 734 N N . GLN A 1 95 ? 36.690 -11.565 8.144 1.00 43.53 95 GLN A N 1
ATOM 735 C CA . GLN A 1 95 ? 37.817 -11.540 7.210 1.00 43.53 95 GLN A CA 1
ATOM 736 C C . GLN A 1 95 ? 37.988 -10.147 6.593 1.00 43.53 95 GLN A C 1
ATOM 738 O O . GLN A 1 95 ? 37.133 -9.656 5.860 1.00 43.53 95 GLN A O 1
ATOM 743 N N . GLU A 1 96 ? 39.114 -9.513 6.922 1.00 44.84 96 GLU A N 1
ATOM 744 C CA . GLU A 1 96 ? 39.711 -8.444 6.129 1.00 44.84 96 GLU A CA 1
ATOM 745 C C . GLU A 1 96 ? 40.007 -8.964 4.720 1.00 44.84 96 GLU A C 1
ATOM 747 O O . GLU A 1 96 ? 40.705 -9.966 4.553 1.00 44.84 96 GLU A O 1
ATOM 752 N N . GLN A 1 97 ? 39.560 -8.231 3.706 1.00 41.50 97 GLN A N 1
ATOM 753 C CA . GLN A 1 97 ? 40.264 -8.190 2.435 1.00 41.50 97 GLN A CA 1
ATOM 754 C C . GLN A 1 97 ? 40.286 -6.752 1.925 1.00 41.50 97 GLN A C 1
ATOM 756 O O . GLN A 1 97 ? 39.264 -6.150 1.601 1.00 41.50 97 GLN A O 1
ATOM 761 N N . GLN A 1 98 ? 41.505 -6.211 1.928 1.00 42.94 98 GLN A N 1
ATOM 762 C CA . GLN A 1 98 ? 41.958 -5.104 1.096 1.00 42.94 98 GLN A CA 1
ATOM 763 C C . GLN A 1 98 ? 41.634 -5.345 -0.387 1.00 42.94 98 GLN A C 1
ATOM 765 O O . GLN A 1 98 ? 41.269 -6.453 -0.767 1.00 42.94 98 GLN A O 1
ATOM 770 N N . ILE A 1 99 ? 41.952 -4.318 -1.191 1.00 33.62 99 ILE A N 1
ATOM 771 C CA . ILE A 1 99 ? 42.089 -4.251 -2.660 1.00 33.62 99 ILE A CA 1
ATOM 772 C C . ILE A 1 99 ? 40.895 -3.484 -3.257 1.00 33.62 99 ILE A C 1
ATOM 774 O O . ILE A 1 99 ? 39.753 -3.826 -3.000 1.00 33.62 99 ILE A O 1
ATOM 778 N N . GLN A 1 100 ? 41.016 -2.445 -4.082 1.00 34.44 100 GLN A N 1
ATOM 779 C CA . GLN A 1 100 ? 42.108 -1.630 -4.624 1.00 34.44 100 GLN A CA 1
ATOM 780 C C . GLN A 1 100 ? 41.387 -0.600 -5.508 1.00 34.44 100 GLN A C 1
ATOM 782 O O . GLN A 1 100 ? 40.500 -0.968 -6.274 1.00 34.44 100 GLN A O 1
ATOM 787 N N . TYR A 1 101 ? 41.716 0.683 -5.382 1.00 42.22 101 TYR A N 1
ATOM 788 C CA . TYR A 1 101 ? 41.144 1.747 -6.211 1.00 42.22 101 TYR A CA 1
ATOM 789 C C . TYR A 1 101 ? 41.634 1.632 -7.664 1.00 42.22 101 TYR A C 1
ATOM 791 O O . TYR A 1 101 ? 42.848 1.535 -7.865 1.00 42.22 101 TYR A O 1
ATOM 799 N N . PRO A 1 102 ? 40.759 1.753 -8.675 1.00 47.22 102 PRO A N 1
ATOM 800 C CA . PRO A 1 102 ? 41.167 2.178 -10.007 1.00 47.22 102 PRO A CA 1
ATOM 801 C C . PRO A 1 102 ? 40.961 3.689 -10.160 1.00 47.22 102 PRO A C 1
ATOM 803 O O . PRO A 1 102 ? 39.884 4.218 -9.891 1.00 47.22 102 PRO A O 1
ATOM 806 N N . GLN A 1 103 ? 42.026 4.366 -10.588 1.00 41.91 103 GLN A N 1
ATOM 807 C CA . GLN A 1 103 ? 42.036 5.761 -11.019 1.00 41.91 103 GLN A CA 1
ATOM 808 C C . GLN A 1 103 ? 40.998 6.017 -12.119 1.00 41.91 103 GLN A C 1
ATOM 810 O O . GLN A 1 103 ? 40.976 5.308 -13.126 1.00 41.91 103 GLN A O 1
ATOM 815 N N . GLU A 1 104 ? 40.220 7.091 -11.981 1.00 39.72 104 GLU A N 1
ATOM 816 C CA . GLU A 1 104 ? 39.525 7.697 -13.114 1.00 39.72 104 GLU A CA 1
ATOM 817 C C . GLU A 1 104 ? 40.556 8.355 -14.042 1.00 39.72 104 GLU A C 1
ATOM 819 O O . GLU A 1 104 ? 41.213 9.341 -13.701 1.00 39.72 104 GLU A O 1
ATOM 824 N N . GLN A 1 105 ? 40.720 7.753 -15.219 1.00 44.34 105 GLN A N 1
ATOM 825 C CA . GLN A 1 105 ? 41.468 8.297 -16.343 1.00 44.34 105 GLN A CA 1
ATOM 826 C C . GLN A 1 105 ? 40.730 9.491 -16.954 1.00 44.34 105 GLN A C 1
ATOM 828 O O . GLN A 1 105 ? 39.539 9.433 -17.256 1.00 44.34 105 GLN A O 1
ATOM 833 N N . GLN A 1 106 ? 41.497 10.556 -17.184 1.00 37.44 106 GLN A N 1
ATOM 834 C CA . GLN A 1 106 ? 41.141 11.705 -18.008 1.00 37.44 106 GLN A CA 1
ATOM 835 C C . GLN A 1 106 ? 40.675 11.275 -19.406 1.00 37.44 106 GLN A C 1
ATOM 837 O O . GLN A 1 106 ? 41.368 10.540 -20.107 1.00 37.44 106 GLN A O 1
ATOM 842 N N . TYR A 1 107 ? 39.551 11.836 -19.843 1.00 36.09 107 TYR A N 1
ATOM 843 C CA . TYR A 1 107 ? 39.110 11.800 -21.233 1.00 36.09 107 TYR A CA 1
ATOM 844 C C . TYR A 1 107 ? 39.926 12.786 -22.086 1.00 36.09 107 TYR A C 1
ATOM 846 O O . TYR A 1 107 ? 39.960 13.976 -21.759 1.00 36.09 107 TYR A O 1
ATOM 854 N N . PRO A 1 108 ? 40.523 12.362 -23.214 1.00 47.62 108 PRO A N 1
ATOM 855 C CA . PRO A 1 108 ? 40.926 13.279 -24.265 1.00 47.62 108 PRO A CA 1
ATOM 856 C C . PRO A 1 108 ? 39.714 13.655 -25.127 1.00 47.62 108 PRO A C 1
ATOM 858 O O . PRO A 1 108 ? 39.041 12.819 -25.730 1.00 47.62 108 PRO A O 1
ATOM 861 N N . GLN A 1 109 ? 39.464 14.959 -25.179 1.00 43.84 109 GLN A N 1
ATOM 862 C CA . GLN A 1 109 ? 38.535 15.630 -26.077 1.00 43.84 109 GLN A CA 1
ATOM 863 C C . GLN A 1 109 ? 38.936 15.340 -27.532 1.00 43.84 109 GLN A C 1
ATOM 865 O O . GLN A 1 109 ? 39.936 15.860 -28.024 1.00 43.84 109 GLN A O 1
ATOM 870 N N . THR A 1 110 ? 38.164 14.509 -28.230 1.00 42.50 110 THR A N 1
ATOM 871 C CA . THR A 1 110 ? 38.293 14.336 -29.680 1.00 42.50 110 THR A CA 1
ATOM 872 C C . THR A 1 110 ? 37.253 15.196 -30.380 1.00 42.50 110 THR A C 1
ATOM 874 O O . THR A 1 110 ? 36.046 15.008 -30.250 1.00 42.50 110 THR A O 1
ATOM 877 N N . GLN A 1 111 ? 37.767 16.186 -31.111 1.00 46.28 111 GLN A N 1
ATOM 878 C CA . GLN A 1 111 ? 37.063 16.863 -32.189 1.00 46.28 111 GLN A CA 1
ATOM 879 C C . GLN A 1 111 ? 36.576 15.814 -33.190 1.00 46.28 111 GLN A C 1
ATOM 881 O O . GLN A 1 111 ? 37.392 15.066 -33.727 1.00 46.28 111 GLN A O 1
ATOM 886 N N . GLN A 1 112 ? 35.288 15.823 -33.522 1.00 40.09 112 GLN A N 1
ATOM 887 C CA . GLN A 1 112 ? 34.868 15.377 -34.841 1.00 40.09 112 GLN A CA 1
ATOM 888 C C . GLN A 1 112 ? 33.885 16.366 -35.450 1.00 40.09 112 GLN A C 1
ATOM 890 O O . GLN A 1 112 ? 32.807 16.662 -34.940 1.00 40.09 112 GLN A O 1
ATOM 895 N N . MET A 1 113 ? 34.396 16.921 -36.538 1.00 35.41 113 MET A N 1
ATOM 896 C CA . MET A 1 113 ? 33.791 17.810 -37.500 1.00 35.41 113 MET A CA 1
ATOM 897 C C . MET A 1 113 ? 32.898 16.995 -38.450 1.00 35.41 113 MET A C 1
ATOM 899 O O . MET A 1 113 ? 33.148 15.815 -38.671 1.00 35.41 113 MET A O 1
ATOM 903 N N . GLN A 1 114 ? 31.978 17.709 -39.100 1.00 39.12 114 GLN A N 1
ATOM 904 C CA . GLN A 1 114 ? 31.304 17.391 -40.367 1.00 39.12 114 GLN A CA 1
ATOM 905 C C . GLN A 1 114 ? 30.098 16.442 -40.353 1.00 39.12 114 GLN A C 1
ATOM 907 O O . GLN A 1 114 ? 30.217 15.224 -40.364 1.00 39.12 114 GLN A O 1
ATOM 912 N N . SER A 1 115 ? 28.926 17.035 -40.604 1.00 36.22 115 SER A N 1
ATOM 913 C CA . SER A 1 115 ? 28.130 16.62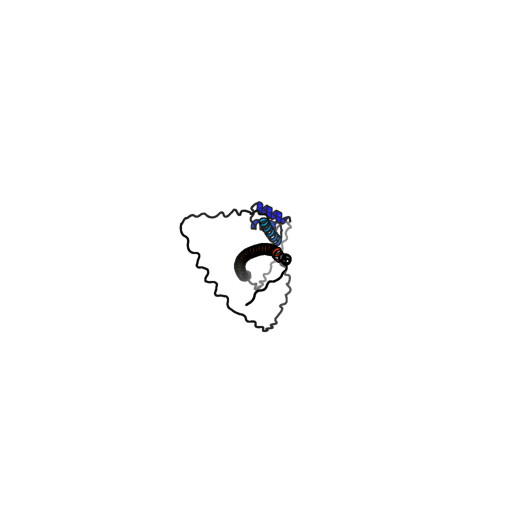5 -41.768 1.00 36.22 115 SER A CA 1
ATOM 914 C C . SER A 1 115 ? 27.279 17.776 -42.341 1.00 36.22 115 SER A C 1
ATOM 916 O O . SER A 1 115 ? 26.675 18.543 -41.602 1.00 36.22 115 SER A O 1
ATOM 918 N N . MET A 1 116 ? 27.314 17.854 -43.681 1.00 33.03 116 MET A N 1
ATOM 919 C CA . MET A 1 116 ? 26.360 18.397 -44.675 1.00 33.03 116 MET A CA 1
ATOM 920 C C . MET A 1 116 ? 25.823 19.839 -44.547 1.00 33.03 116 MET A C 1
ATOM 922 O O . MET A 1 116 ? 25.101 20.177 -43.624 1.00 33.03 116 MET A O 1
ATOM 926 N N . GLN A 1 117 ? 26.219 20.773 -45.425 1.00 35.84 117 GLN A N 1
ATOM 927 C CA . GLN A 1 117 ? 25.854 20.948 -46.854 1.00 35.84 117 GLN A CA 1
ATOM 928 C C . GLN A 1 117 ? 24.425 21.495 -47.057 1.00 35.84 117 GLN A C 1
ATOM 930 O O . GLN A 1 117 ? 23.475 20.727 -47.000 1.00 35.84 117 GLN A O 1
ATOM 935 N N . GLN A 1 118 ? 24.300 22.788 -47.407 1.00 36.28 118 GLN A N 1
ATOM 936 C CA . GLN A 1 118 ? 23.469 23.237 -48.541 1.00 36.28 118 GLN A CA 1
ATOM 937 C C . GLN A 1 118 ? 23.642 24.733 -48.912 1.00 36.28 118 GLN A C 1
ATOM 939 O O . GLN A 1 118 ? 23.417 25.622 -48.102 1.00 36.28 118 GLN A O 1
ATOM 944 N N . THR A 1 119 ? 23.969 24.940 -50.196 1.00 31.89 119 THR A N 1
ATOM 945 C CA . THR A 1 119 ? 23.447 25.964 -51.136 1.00 31.89 119 THR A CA 1
ATOM 946 C C . THR A 1 119 ? 23.760 27.460 -50.936 1.00 31.89 119 THR A C 1
ATOM 948 O O . THR A 1 119 ? 23.116 28.129 -50.143 1.00 31.89 119 THR A O 1
ATOM 951 N N . GLN A 1 120 ? 24.620 28.036 -51.793 1.00 34.34 120 GLN A N 1
ATOM 952 C CA . GLN A 1 120 ? 24.231 28.929 -52.913 1.00 34.34 120 GLN A CA 1
ATOM 953 C C . GLN A 1 120 ? 25.457 29.589 -53.587 1.00 34.34 120 GLN A C 1
ATOM 955 O O . GLN A 1 120 ? 26.208 30.330 -52.968 1.00 34.34 120 GLN A O 1
ATOM 960 N N . SER A 1 121 ? 25.610 29.277 -54.878 1.00 37.34 121 SER A N 1
ATOM 961 C CA . SER A 1 121 ? 26.023 30.124 -56.014 1.00 37.34 121 SER A CA 1
ATOM 962 C C . SER A 1 121 ? 26.781 31.445 -55.787 1.00 37.34 121 SER A C 1
ATOM 964 O O . SER A 1 121 ? 26.183 32.411 -55.325 1.00 37.34 121 SER A O 1
ATOM 966 N N . GLN A 1 122 ? 28.003 31.536 -56.340 1.00 37.22 122 GLN A N 1
ATOM 967 C CA . GLN A 1 122 ? 28.434 32.646 -57.216 1.00 37.22 122 GLN A CA 1
ATOM 968 C C . GLN A 1 122 ? 29.771 32.343 -57.934 1.00 37.22 122 GLN A C 1
ATOM 970 O O . GLN A 1 122 ? 30.835 32.304 -57.329 1.00 37.22 122 GLN A O 1
ATOM 975 N N . GLU A 1 123 ? 29.651 32.034 -59.228 1.00 33.94 123 GLU A N 1
ATOM 976 C CA . GLU A 1 123 ? 30.381 32.595 -60.383 1.00 33.94 123 GLU A CA 1
ATOM 977 C C . GLU A 1 123 ? 31.785 33.208 -60.173 1.00 33.94 123 GLU A C 1
ATOM 979 O O . GLU A 1 123 ? 31.878 34.282 -59.602 1.00 33.94 123 GLU A O 1
ATOM 984 N N . TYR A 1 124 ? 32.844 32.594 -60.732 1.00 31.48 124 TYR A N 1
ATOM 985 C CA . TYR A 1 124 ? 34.032 33.262 -61.317 1.00 31.48 124 TYR A CA 1
ATOM 986 C C . TYR A 1 124 ? 34.756 32.297 -62.294 1.00 31.48 124 TYR A C 1
ATOM 988 O O . TYR A 1 124 ? 34.659 31.078 -62.118 1.00 31.48 124 TYR A O 1
ATOM 996 N N . PRO A 1 125 ? 35.446 32.798 -63.340 1.00 44.59 125 PRO A N 1
ATOM 997 C CA . PRO A 1 125 ? 35.864 32.017 -64.496 1.00 44.59 125 PRO A CA 1
ATOM 998 C C . PRO A 1 125 ? 37.304 31.480 -64.405 1.00 44.59 125 PRO A C 1
ATOM 1000 O O . PRO A 1 125 ? 38.179 32.080 -63.789 1.00 44.59 125 PRO A O 1
ATOM 1003 N N . GLU A 1 126 ? 37.484 30.335 -65.071 1.00 36.34 126 GLU A N 1
ATOM 1004 C CA . GLU A 1 126 ? 38.577 29.980 -65.991 1.00 36.34 126 GLU A CA 1
ATOM 1005 C C . GLU A 1 126 ? 40.018 30.375 -65.617 1.00 36.34 126 GLU A C 1
ATOM 1007 O O . GLU A 1 126 ? 40.359 31.544 -65.653 1.00 36.34 126 GLU A O 1
ATOM 1012 N N . TYR A 1 127 ? 40.895 29.383 -65.408 1.00 34.50 127 TYR A N 1
ATOM 1013 C CA . TYR A 1 127 ? 42.162 29.251 -66.147 1.00 34.50 127 TYR A CA 1
ATOM 1014 C C . TYR A 1 127 ? 42.659 27.801 -66.077 1.00 34.50 127 TYR A C 1
ATOM 1016 O O . TYR A 1 127 ? 42.720 27.178 -65.018 1.00 34.50 127 TYR A O 1
ATOM 1024 N N . GLN A 1 128 ? 43.004 27.271 -67.250 1.00 42.16 128 GLN A N 1
ATOM 1025 C CA . GLN A 1 128 ? 43.661 25.986 -67.446 1.00 42.16 128 GLN A CA 1
ATOM 1026 C C . GLN A 1 128 ? 45.003 25.929 -66.706 1.00 42.16 128 GLN A C 1
ATOM 1028 O O . GLN A 1 128 ? 45.826 26.831 -66.852 1.00 42.16 128 GLN A O 1
ATOM 1033 N N . GLN A 1 129 ? 45.293 24.808 -66.043 1.00 41.00 129 GLN A N 1
ATOM 1034 C CA . GLN A 1 129 ? 46.654 24.278 -66.065 1.00 41.00 129 GLN A CA 1
ATOM 1035 C C . GLN A 1 129 ? 46.666 22.759 -65.897 1.00 41.00 129 GLN A C 1
ATOM 1037 O O . GLN A 1 129 ? 46.404 22.194 -64.839 1.00 41.00 129 GLN A O 1
ATOM 1042 N N . GLN A 1 130 ? 46.948 22.120 -67.025 1.00 38.53 130 GLN A N 1
ATOM 1043 C CA . GLN A 1 130 ? 47.185 20.703 -67.209 1.00 38.53 130 GLN A CA 1
ATOM 1044 C C . GLN A 1 130 ? 48.585 20.374 -66.678 1.00 38.53 130 GLN A C 1
ATOM 1046 O O . GLN A 1 130 ? 49.580 20.687 -67.326 1.00 38.53 130 GLN A O 1
ATOM 1051 N N . TYR A 1 131 ? 48.657 19.732 -65.512 1.00 34.19 131 TYR A N 1
ATOM 1052 C CA . TYR A 1 131 ? 49.865 19.047 -65.056 1.00 34.19 131 TYR A CA 1
ATOM 1053 C C . TYR A 1 131 ? 49.625 17.534 -65.073 1.00 34.19 131 TYR A C 1
ATOM 1055 O O . TYR A 1 131 ? 48.630 17.074 -64.508 1.00 34.19 131 TYR A O 1
ATOM 1063 N N . PRO A 1 132 ? 50.505 16.740 -65.704 1.00 39.31 132 PRO A N 1
ATOM 1064 C CA . PRO A 1 132 ? 50.475 15.293 -65.568 1.00 39.31 132 PRO A CA 1
ATOM 1065 C C . PRO A 1 132 ? 50.890 14.932 -64.138 1.00 39.31 132 PRO A C 1
ATOM 1067 O O . PRO A 1 132 ? 52.028 15.160 -63.733 1.00 39.31 132 PRO A O 1
ATOM 1070 N N . GLN A 1 133 ? 49.944 14.410 -63.358 1.00 39.53 133 GLN A N 1
ATOM 1071 C CA . GLN A 1 133 ? 50.219 13.890 -62.027 1.00 39.53 133 GLN A CA 1
ATOM 1072 C C . GLN A 1 133 ? 50.795 12.478 -62.170 1.00 39.53 133 GLN A C 1
ATOM 1074 O O . GLN A 1 133 ? 50.121 11.560 -62.641 1.00 39.53 133 GLN A O 1
ATOM 1079 N N . GLU A 1 134 ? 52.061 12.322 -61.793 1.00 38.28 134 GLU A N 1
ATOM 1080 C CA . GLU A 1 134 ? 52.710 11.024 -61.672 1.00 38.28 134 GLU A CA 1
ATOM 1081 C C . GLU A 1 134 ? 51.987 10.180 -60.614 1.00 38.28 134 GLU A C 1
ATOM 1083 O O . GLU A 1 134 ? 51.869 10.558 -59.445 1.00 38.28 134 GLU A O 1
ATOM 1088 N N . GLN A 1 135 ? 51.491 9.020 -61.051 1.00 38.12 135 GLN A N 1
ATOM 1089 C CA . GLN A 1 135 ? 50.953 7.966 -60.202 1.00 38.12 135 GLN A CA 1
ATOM 1090 C C . GLN A 1 135 ? 52.055 7.417 -59.291 1.00 38.12 135 GLN A C 1
ATOM 1092 O O . GLN A 1 135 ? 52.763 6.475 -59.644 1.00 38.12 135 GLN A O 1
ATOM 1097 N N . TYR A 1 136 ? 52.145 7.937 -58.073 1.00 36.00 136 TYR A N 1
ATOM 1098 C CA . TYR A 1 136 ? 52.688 7.159 -56.969 1.00 36.00 136 TYR A CA 1
ATOM 1099 C C . TYR A 1 136 ? 51.602 6.193 -56.490 1.00 36.00 136 TYR A C 1
ATOM 1101 O O . TYR A 1 136 ? 50.686 6.572 -55.760 1.00 36.00 136 TYR A O 1
ATOM 1109 N N . GLN A 1 137 ? 51.709 4.926 -56.906 1.00 38.19 137 GLN A N 1
ATOM 1110 C CA . GLN A 1 137 ? 51.065 3.814 -56.210 1.00 38.19 137 GLN A CA 1
ATOM 1111 C C . GLN A 1 137 ? 51.650 3.740 -54.799 1.00 38.19 137 GLN A C 1
ATOM 1113 O O . GLN A 1 137 ? 52.653 3.076 -54.544 1.00 38.19 137 GLN A O 1
ATOM 1118 N N . GLN A 1 138 ? 51.033 4.464 -53.872 1.00 38.94 138 GLN A N 1
ATOM 1119 C CA . GLN A 1 138 ? 51.269 4.263 -52.459 1.00 38.94 138 GLN A CA 1
ATOM 1120 C C . GLN A 1 138 ? 50.483 3.013 -52.067 1.00 38.94 138 GLN A C 1
ATOM 1122 O O . GLN A 1 138 ? 49.265 3.037 -51.899 1.00 38.94 138 GLN A O 1
ATOM 1127 N N . GLN A 1 139 ? 51.203 1.897 -51.990 1.00 42.47 139 GLN A N 1
ATOM 1128 C CA . GLN A 1 139 ? 50.751 0.627 -51.437 1.00 42.47 139 GLN A CA 1
ATOM 1129 C C . GLN A 1 139 ? 50.593 0.786 -49.917 1.00 42.47 139 GLN A C 1
ATOM 1131 O O . GLN A 1 139 ? 51.319 0.210 -49.115 1.00 42.47 139 GLN A O 1
ATOM 1136 N N . SER A 1 140 ? 49.659 1.645 -49.521 1.00 41.81 140 SER A N 1
ATOM 1137 C CA . SER A 1 140 ? 49.169 1.733 -48.160 1.00 41.81 140 SER A CA 1
ATOM 1138 C C . SER A 1 140 ? 48.222 0.558 -47.997 1.00 41.81 140 SER A C 1
ATOM 1140 O O . SER A 1 140 ? 47.150 0.537 -48.598 1.00 41.81 140 SER A O 1
ATOM 1142 N N . GLY A 1 141 ? 48.653 -0.446 -47.229 1.00 50.66 141 GLY A N 1
ATOM 1143 C CA . GLY A 1 141 ? 47.815 -1.530 -46.719 1.00 50.66 141 GLY A CA 1
ATOM 1144 C C . GLY A 1 141 ? 46.733 -0.969 -45.799 1.00 50.66 141 GLY A C 1
ATOM 1145 O O . GLY A 1 141 ? 46.773 -1.155 -44.587 1.00 50.66 141 GLY A O 1
ATOM 1146 N N . GLY A 1 142 ? 45.814 -0.205 -46.382 1.00 55.00 142 GLY A N 1
ATOM 1147 C CA . GLY A 1 142 ? 44.631 0.310 -45.731 1.00 55.00 142 GLY A CA 1
ATOM 1148 C C . GLY A 1 142 ? 43.708 -0.861 -45.475 1.00 55.00 142 GLY A C 1
ATOM 1149 O O . GLY A 1 142 ? 43.356 -1.590 -46.402 1.00 55.00 142 GLY A O 1
ATOM 1150 N N . ILE A 1 143 ? 43.345 -1.040 -44.208 1.00 58.97 143 ILE A N 1
ATOM 1151 C CA . ILE A 1 143 ? 42.232 -1.898 -43.812 1.00 58.97 143 ILE A CA 1
ATOM 1152 C C . ILE A 1 143 ? 41.063 -1.525 -44.728 1.00 58.97 143 ILE A C 1
ATOM 1154 O O . ILE A 1 143 ? 40.652 -0.363 -44.765 1.00 58.97 143 ILE A O 1
ATOM 1158 N N . SER A 1 144 ? 40.605 -2.479 -45.537 1.00 75.75 144 SER A N 1
ATOM 1159 C CA . SER A 1 144 ? 39.524 -2.260 -46.492 1.00 75.75 144 SER A CA 1
ATOM 1160 C C . SER A 1 144 ? 38.307 -1.725 -45.739 1.00 75.75 144 SER A C 1
ATOM 1162 O O . SER A 1 144 ? 38.005 -2.205 -44.647 1.00 75.75 144 SER A O 1
ATOM 1164 N N . SER A 1 145 ? 37.608 -0.734 -46.300 1.00 79.31 145 SER A N 1
ATOM 1165 C CA . SER A 1 145 ? 36.397 -0.177 -45.677 1.00 79.31 145 SER A CA 1
ATOM 1166 C C . SER A 1 145 ? 35.398 -1.273 -45.302 1.00 79.31 145 SER A C 1
ATOM 1168 O O . SER A 1 145 ? 34.730 -1.155 -44.283 1.00 79.31 145 SER A O 1
ATOM 1170 N N . ASP A 1 146 ? 35.349 -2.357 -46.075 1.00 79.88 146 ASP A N 1
ATOM 1171 C CA . ASP A 1 146 ? 34.505 -3.522 -45.811 1.00 79.88 146 ASP A CA 1
ATOM 1172 C C . ASP A 1 146 ? 34.874 -4.228 -44.498 1.00 79.88 146 ASP A C 1
ATOM 1174 O O . ASP A 1 146 ? 33.993 -4.571 -43.717 1.00 79.88 146 ASP A O 1
ATOM 1178 N N . THR A 1 147 ? 36.167 -4.355 -44.186 1.00 81.38 147 THR A N 1
ATOM 1179 C CA . THR A 1 147 ? 36.640 -4.910 -42.908 1.00 81.38 147 THR A CA 1
ATOM 1180 C C . THR A 1 147 ? 36.317 -3.978 -41.741 1.00 81.38 147 THR A C 1
ATOM 1182 O O . THR A 1 147 ? 35.987 -4.439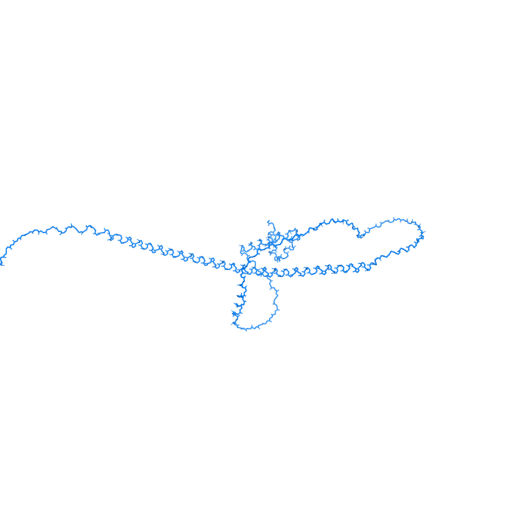 -40.652 1.00 81.38 147 THR A O 1
ATOM 1185 N N . ILE A 1 148 ? 36.378 -2.658 -41.950 1.00 83.25 148 ILE A N 1
ATOM 1186 C CA . ILE A 1 148 ? 35.976 -1.681 -40.926 1.00 83.25 148 ILE A CA 1
ATOM 1187 C C . ILE A 1 148 ? 34.468 -1.787 -40.660 1.00 83.25 148 ILE A C 1
ATOM 1189 O O . ILE A 1 148 ? 34.059 -1.771 -39.500 1.00 83.25 148 ILE A O 1
ATOM 1193 N N . THR A 1 149 ? 33.655 -1.943 -41.707 1.00 88.12 149 THR A N 1
ATOM 1194 C CA . THR A 1 149 ? 32.204 -2.150 -41.597 1.00 88.12 149 THR A CA 1
ATOM 1195 C C . THR A 1 149 ? 31.877 -3.453 -40.873 1.00 88.12 149 THR A C 1
ATOM 1197 O O . THR A 1 149 ? 31.080 -3.432 -39.942 1.00 88.12 149 THR A O 1
ATOM 1200 N N . GLU A 1 150 ? 32.533 -4.564 -41.217 1.00 87.88 150 GLU A N 1
ATOM 1201 C CA . GLU A 1 150 ? 32.320 -5.862 -40.563 1.00 87.88 150 GLU A CA 1
ATOM 1202 C C . GLU A 1 150 ? 32.655 -5.808 -39.063 1.00 87.88 150 GLU A C 1
ATOM 1204 O O . GLU A 1 150 ? 31.857 -6.231 -38.223 1.00 87.88 150 GLU A O 1
ATOM 1209 N N . ILE A 1 151 ? 33.794 -5.203 -38.702 1.00 85.69 151 ILE A N 1
ATOM 1210 C CA . ILE A 1 151 ? 34.172 -5.004 -37.295 1.00 85.69 151 ILE A CA 1
ATOM 1211 C C . ILE A 1 151 ? 33.145 -4.107 -36.589 1.00 85.69 151 ILE A C 1
ATOM 1213 O O . ILE A 1 151 ? 32.761 -4.389 -35.452 1.00 85.69 151 ILE A O 1
ATOM 1217 N N . ALA A 1 152 ? 32.671 -3.043 -37.242 1.00 89.38 152 ALA A N 1
ATOM 1218 C CA . ALA A 1 152 ? 31.668 -2.151 -36.668 1.00 89.38 152 ALA A CA 1
ATOM 1219 C C . ALA A 1 152 ? 30.327 -2.866 -36.434 1.00 89.38 152 ALA A C 1
ATOM 1221 O O . ALA A 1 152 ? 29.757 -2.740 -35.350 1.00 89.38 152 ALA A O 1
ATOM 1222 N N . GLU A 1 153 ? 29.845 -3.655 -37.394 1.00 91.56 153 GLU A N 1
ATOM 1223 C CA . GLU A 1 153 ? 28.616 -4.444 -37.257 1.00 91.56 153 GLU A CA 1
ATOM 1224 C C . GLU A 1 153 ? 28.727 -5.474 -36.132 1.00 91.56 153 GLU A C 1
ATOM 1226 O O . GLU A 1 153 ? 27.809 -5.606 -35.317 1.00 91.56 153 GLU A O 1
ATOM 1231 N N . GLN A 1 154 ? 29.870 -6.155 -36.029 1.00 93.50 154 GLN A N 1
ATOM 1232 C CA . GLN A 1 154 ? 30.115 -7.118 -34.962 1.00 93.50 154 GLN A CA 1
ATOM 1233 C C . GLN A 1 154 ? 30.107 -6.445 -33.583 1.00 93.50 154 GLN A C 1
ATOM 1235 O O . GLN A 1 154 ? 29.427 -6.922 -32.670 1.00 93.50 154 GLN A O 1
ATOM 1240 N N . VAL A 1 155 ? 30.800 -5.311 -33.435 1.00 91.94 155 VAL A N 1
ATOM 1241 C CA . VAL A 1 155 ? 30.833 -4.554 -32.174 1.00 91.94 155 VAL A CA 1
ATOM 1242 C C . VAL A 1 155 ? 29.438 -4.043 -31.811 1.00 91.94 155 VAL A C 1
ATOM 1244 O O . VAL A 1 155 ? 29.025 -4.159 -30.656 1.00 91.94 155 VAL A O 1
ATOM 1247 N N . VAL A 1 156 ? 28.680 -3.515 -32.777 1.00 92.69 156 VAL A N 1
ATOM 1248 C CA . VAL A 1 156 ? 27.304 -3.051 -32.545 1.00 92.69 156 VAL A CA 1
ATOM 1249 C C . VAL A 1 156 ? 26.409 -4.210 -32.111 1.00 92.69 156 VAL A C 1
ATOM 1251 O O . VAL A 1 156 ? 25.691 -4.073 -31.121 1.00 92.69 156 VAL A O 1
ATOM 1254 N N . SER A 1 157 ? 26.484 -5.360 -32.783 1.00 93.88 157 SER A N 1
ATOM 1255 C CA . SER A 1 157 ? 25.706 -6.555 -32.440 1.00 93.88 157 SER A CA 1
ATOM 1256 C C . SER A 1 157 ? 26.012 -7.053 -31.023 1.00 93.88 157 SER A C 1
ATOM 1258 O O . SER A 1 157 ? 25.094 -7.303 -30.241 1.00 93.88 157 SER A O 1
ATOM 1260 N N . GLU A 1 158 ? 27.289 -7.110 -30.634 1.00 94.12 158 GLU A N 1
ATOM 1261 C CA . GLU A 1 158 ? 27.704 -7.547 -29.295 1.00 94.12 158 GLU A CA 1
ATOM 1262 C C . GLU A 1 158 ? 27.215 -6.590 -28.191 1.00 94.12 158 GLU A C 1
ATOM 1264 O O . GLU A 1 158 ? 26.687 -7.017 -27.153 1.00 94.12 158 GLU A O 1
ATOM 1269 N N . LYS A 1 159 ? 27.325 -5.275 -28.422 1.00 93.69 159 LYS A N 1
ATOM 1270 C CA . LYS A 1 159 ? 26.798 -4.270 -27.486 1.00 93.69 159 LYS A CA 1
ATOM 1271 C C . LYS A 1 159 ? 25.275 -4.323 -27.412 1.00 93.69 159 LYS A C 1
ATOM 1273 O O . LYS A 1 159 ? 24.728 -4.275 -26.310 1.00 93.69 159 LYS A O 1
ATOM 1278 N N . PHE A 1 160 ? 24.588 -4.495 -28.540 1.00 94.88 160 PHE A N 1
ATOM 1279 C CA . PHE A 1 160 ? 23.129 -4.587 -28.577 1.00 94.88 160 PHE A CA 1
ATOM 1280 C C . PHE A 1 160 ? 22.613 -5.857 -27.890 1.00 94.88 160 PHE A C 1
ATOM 1282 O O . PHE A 1 160 ? 21.633 -5.803 -27.148 1.00 94.88 160 PHE A O 1
ATOM 1289 N N . ALA A 1 161 ? 23.310 -6.985 -28.049 1.00 95.62 161 ALA A N 1
ATOM 1290 C CA . ALA A 1 161 ? 23.005 -8.224 -27.340 1.00 95.62 161 ALA A CA 1
ATOM 1291 C C . ALA A 1 161 ? 23.129 -8.057 -25.816 1.00 95.62 161 ALA A C 1
ATOM 1293 O O . ALA A 1 161 ? 22.278 -8.538 -25.066 1.00 95.62 161 ALA A O 1
ATOM 1294 N N . THR A 1 162 ? 24.148 -7.326 -25.354 1.00 95.81 162 THR A N 1
ATOM 1295 C CA . THR A 1 162 ? 24.328 -7.019 -23.926 1.00 95.81 162 THR A CA 1
ATOM 1296 C C . THR A 1 162 ? 23.199 -6.130 -23.399 1.00 95.81 162 THR A C 1
ATOM 1298 O O . THR A 1 162 ? 22.598 -6.450 -22.375 1.00 95.81 162 THR A O 1
ATOM 1301 N N . ILE A 1 163 ? 22.841 -5.070 -24.135 1.00 95.62 163 ILE A N 1
ATOM 1302 C CA . ILE A 1 163 ? 21.724 -4.177 -23.783 1.00 95.62 163 ILE A CA 1
ATOM 1303 C C . ILE A 1 163 ? 20.409 -4.957 -23.704 1.00 95.62 163 ILE A C 1
ATOM 1305 O O . ILE A 1 163 ? 19.667 -4.812 -22.734 1.00 95.62 163 ILE A O 1
ATOM 1309 N N . LYS A 1 164 ? 20.133 -5.824 -24.685 1.00 96.56 164 LYS A N 1
ATOM 1310 C CA . LYS A 1 164 ? 18.940 -6.678 -24.689 1.00 96.56 164 LYS A CA 1
ATOM 1311 C C . LYS A 1 164 ? 18.879 -7.553 -23.434 1.00 96.56 164 LYS A C 1
ATOM 1313 O O . LYS A 1 164 ? 17.845 -7.598 -22.773 1.00 96.56 164 LYS A O 1
ATOM 1318 N N . LYS A 1 165 ? 19.993 -8.194 -23.075 1.00 97.38 165 LYS A N 1
ATOM 1319 C CA . LYS A 1 165 ? 20.089 -9.033 -21.874 1.00 97.38 165 LYS A CA 1
ATOM 1320 C C . LYS A 1 165 ? 19.833 -8.243 -20.589 1.00 97.38 165 LYS A C 1
ATOM 1322 O O . LYS A 1 165 ? 19.199 -8.754 -19.668 1.00 97.38 165 LYS A O 1
ATOM 1327 N N . ASP A 1 166 ? 20.316 -7.009 -20.498 1.00 97.50 166 ASP A N 1
ATOM 1328 C CA . ASP A 1 166 ? 20.058 -6.168 -19.329 1.00 97.50 166 ASP A CA 1
ATOM 1329 C C . ASP A 1 166 ? 18.608 -5.662 -19.288 1.00 97.50 166 ASP A C 1
ATOM 1331 O O . ASP A 1 166 ? 18.019 -5.609 -18.208 1.00 97.50 166 ASP A O 1
ATOM 1335 N N . MET A 1 167 ? 17.981 -5.393 -20.440 1.00 96.06 167 MET A N 1
ATOM 1336 C CA . MET A 1 167 ? 16.540 -5.111 -20.505 1.00 96.06 167 MET A CA 1
ATOM 1337 C C . MET A 1 167 ? 15.697 -6.300 -20.032 1.00 96.06 167 MET A C 1
ATOM 1339 O O . MET A 1 167 ? 14.745 -6.094 -19.282 1.00 96.06 167 MET A O 1
ATOM 1343 N N . GLU A 1 168 ? 16.057 -7.532 -20.403 1.00 97.31 168 GLU A N 1
ATOM 1344 C CA . GLU A 1 168 ? 15.389 -8.748 -19.913 1.00 97.31 168 GLU A CA 1
ATOM 1345 C C . GLU A 1 168 ? 15.455 -8.836 -18.377 1.00 97.31 168 GLU A C 1
ATOM 1347 O O . GLU A 1 168 ? 14.422 -8.977 -17.724 1.00 97.31 168 GLU A O 1
ATOM 1352 N N . LYS A 1 169 ? 16.628 -8.600 -17.771 1.00 98.00 169 LYS A N 1
ATOM 1353 C CA . LYS A 1 169 ? 16.761 -8.550 -16.300 1.00 98.00 169 LYS A CA 1
ATOM 1354 C C . LYS A 1 169 ? 15.907 -7.451 -15.659 1.00 98.00 169 LYS A C 1
ATOM 1356 O O . LYS A 1 169 ? 15.378 -7.647 -14.566 1.00 98.00 169 LYS A O 1
ATOM 1361 N N . ILE A 1 170 ? 15.792 -6.284 -16.300 1.00 97.25 170 ILE A N 1
ATOM 1362 C CA . ILE A 1 170 ? 14.954 -5.180 -15.803 1.00 97.25 170 ILE A CA 1
ATOM 1363 C C . ILE A 1 170 ? 13.474 -5.574 -15.838 1.00 97.25 170 ILE A C 1
ATOM 1365 O O . ILE A 1 170 ? 12.741 -5.263 -14.898 1.00 97.25 170 ILE A O 1
ATOM 1369 N N . ILE A 1 171 ? 13.032 -6.280 -16.881 1.00 97.38 171 ILE A N 1
ATOM 1370 C CA . ILE A 1 171 ? 11.659 -6.789 -16.989 1.00 97.38 171 ILE A CA 1
ATOM 1371 C C . ILE A 1 171 ? 11.378 -7.820 -15.888 1.00 97.38 171 ILE A C 1
ATOM 1373 O O . ILE A 1 171 ? 10.340 -7.736 -15.224 1.00 97.38 171 ILE A O 1
ATOM 1377 N N . ASP A 1 172 ? 12.313 -8.731 -15.625 1.00 97.50 172 ASP A N 1
ATOM 1378 C CA . ASP A 1 172 ? 12.185 -9.719 -14.548 1.00 97.50 172 ASP A CA 1
ATOM 1379 C C . ASP A 1 172 ? 12.139 -9.053 -13.168 1.00 97.50 172 ASP A C 1
ATOM 1381 O O . ASP A 1 172 ? 11.312 -9.399 -12.315 1.00 97.50 172 ASP A O 1
ATOM 1385 N N . LEU A 1 173 ? 12.992 -8.046 -12.950 1.00 97.69 173 LEU A N 1
ATOM 1386 C CA . LEU A 1 173 ? 12.999 -7.259 -11.722 1.00 97.69 173 LEU A CA 1
ATOM 1387 C C . LEU A 1 173 ? 11.682 -6.497 -11.543 1.00 97.69 173 LEU A C 1
ATOM 1389 O O . LEU A 1 173 ? 11.130 -6.505 -10.440 1.00 97.69 173 LEU A O 1
ATOM 1393 N N . LYS A 1 174 ? 11.161 -5.873 -12.608 1.00 97.50 174 LYS A N 1
ATOM 1394 C CA . LYS A 1 174 ? 9.860 -5.189 -12.607 1.00 97.50 174 LYS A CA 1
ATOM 1395 C C . LYS A 1 174 ? 8.754 -6.164 -12.227 1.00 97.50 174 LYS A C 1
ATOM 1397 O O . LYS A 1 174 ? 8.043 -5.908 -11.264 1.00 97.50 174 LYS A O 1
ATOM 1402 N N . THR A 1 175 ? 8.678 -7.309 -12.897 1.00 97.69 175 THR A N 1
ATOM 1403 C CA . THR A 1 175 ? 7.649 -8.332 -12.657 1.00 97.69 175 THR A CA 1
ATOM 1404 C C . THR A 1 175 ? 7.714 -8.875 -11.224 1.00 97.69 175 THR A C 1
ATOM 1406 O O . THR A 1 175 ? 6.699 -8.971 -10.528 1.00 97.69 175 THR A O 1
ATOM 1409 N N . THR A 1 176 ? 8.921 -9.166 -10.729 1.00 97.62 176 THR A N 1
ATOM 1410 C CA . THR A 1 176 ? 9.135 -9.644 -9.353 1.00 97.62 176 THR A CA 1
ATOM 1411 C C . THR A 1 176 ? 8.757 -8.578 -8.323 1.00 97.62 176 THR A C 1
ATOM 1413 O O . THR A 1 176 ? 8.152 -8.887 -7.295 1.00 97.62 176 THR A O 1
ATOM 1416 N N . THR A 1 177 ? 9.100 -7.316 -8.587 1.00 97.75 177 THR A N 1
ATOM 1417 C CA . THR A 1 177 ? 8.787 -6.189 -7.698 1.00 97.75 177 THR A CA 1
ATOM 1418 C C . THR A 1 177 ? 7.291 -5.891 -7.692 1.00 97.75 177 THR A C 1
ATOM 1420 O O . THR A 1 177 ? 6.727 -5.724 -6.615 1.00 97.75 177 THR A O 1
ATOM 1423 N N . GLU A 1 178 ? 6.625 -5.905 -8.849 1.00 97.44 178 GLU A N 1
ATOM 1424 C CA . GLU A 1 178 ? 5.169 -5.746 -8.975 1.00 97.44 178 GLU A CA 1
ATOM 1425 C C . GLU A 1 178 ? 4.425 -6.838 -8.203 1.00 97.44 178 GLU A C 1
ATOM 1427 O O . GLU A 1 178 ? 3.525 -6.539 -7.418 1.00 97.44 178 GLU A O 1
ATOM 1432 N N . THR A 1 179 ? 4.866 -8.092 -8.328 1.00 98.00 179 THR A N 1
ATOM 1433 C CA . THR A 1 179 ? 4.289 -9.217 -7.578 1.00 98.00 179 THR A CA 1
ATOM 1434 C C . THR A 1 179 ? 4.468 -9.035 -6.068 1.00 98.00 179 THR A C 1
ATOM 1436 O O . THR A 1 179 ? 3.518 -9.192 -5.298 1.00 98.00 179 THR A O 1
ATOM 1439 N N . LYS A 1 180 ? 5.673 -8.655 -5.617 1.00 98.00 180 LYS A N 1
ATOM 1440 C CA . LYS A 1 180 ? 5.947 -8.391 -4.194 1.00 98.00 180 LYS A CA 1
ATOM 1441 C C . LYS A 1 180 ? 5.137 -7.207 -3.662 1.00 98.00 180 LYS A C 1
ATOM 1443 O O . LYS A 1 180 ? 4.625 -7.294 -2.550 1.00 98.00 180 LYS A O 1
ATOM 1448 N N . LEU A 1 181 ? 4.994 -6.130 -4.435 1.00 97.75 181 LEU A N 1
ATOM 1449 C CA . LEU A 1 181 ? 4.189 -4.964 -4.062 1.00 97.75 181 LEU A CA 1
ATOM 1450 C C . LEU A 1 181 ? 2.704 -5.315 -3.963 1.00 97.75 181 LEU A C 1
ATOM 1452 O O . LEU A 1 181 ? 2.069 -4.949 -2.980 1.00 97.75 181 LEU A O 1
ATOM 1456 N N . SER A 1 182 ? 2.170 -6.084 -4.913 1.00 97.25 182 SER A N 1
ATOM 1457 C CA . SER A 1 182 ? 0.782 -6.565 -4.872 1.00 97.25 182 SER A CA 1
ATOM 1458 C C . SER A 1 182 ? 0.514 -7.452 -3.648 1.00 97.25 182 SER A C 1
ATOM 1460 O O . SER A 1 182 ? -0.503 -7.311 -2.960 1.00 97.25 182 SER A O 1
ATOM 1462 N N . TYR A 1 183 ? 1.467 -8.321 -3.304 1.00 97.81 183 TYR A N 1
ATOM 1463 C CA . TYR A 1 183 ? 1.393 -9.123 -2.087 1.00 97.81 183 TYR A CA 1
ATOM 1464 C C . TYR A 1 183 ? 1.428 -8.263 -0.813 1.00 97.81 183 TYR A C 1
ATOM 1466 O O . TYR A 1 183 ? 0.665 -8.512 0.124 1.00 97.81 183 TYR A O 1
ATOM 1474 N N . LEU A 1 184 ? 2.285 -7.237 -0.765 1.00 97.62 184 LEU A N 1
ATOM 1475 C CA . LEU A 1 184 ? 2.340 -6.297 0.358 1.00 97.62 184 LEU A CA 1
ATOM 1476 C C . LEU A 1 184 ? 1.043 -5.492 0.497 1.00 97.62 184 LEU A C 1
ATOM 1478 O O . LEU A 1 184 ? 0.546 -5.382 1.615 1.00 97.62 184 LEU A O 1
ATOM 1482 N N . ASP A 1 185 ? 0.461 -5.010 -0.603 1.00 98.12 185 ASP A N 1
ATOM 1483 C CA . ASP A 1 185 ? -0.845 -4.331 -0.614 1.00 98.12 185 ASP A CA 1
ATOM 1484 C C . ASP A 1 185 ? -1.942 -5.225 -0.017 1.00 98.12 185 ASP A C 1
ATOM 1486 O O . ASP A 1 185 ? -2.660 -4.831 0.903 1.00 98.12 185 ASP A O 1
ATOM 1490 N N . SER A 1 186 ? -1.994 -6.486 -0.450 1.00 97.69 186 SER A N 1
ATOM 1491 C CA . SER A 1 186 ?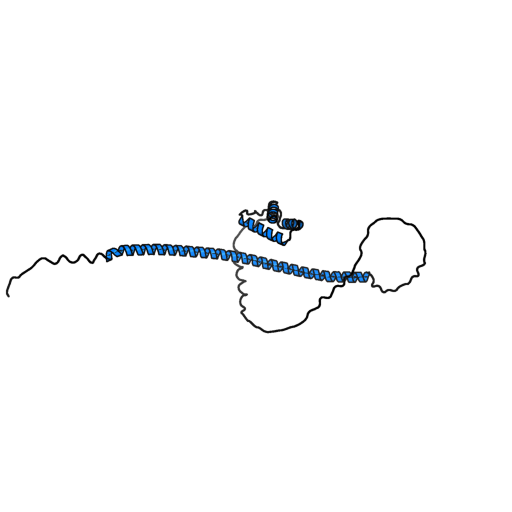 -2.953 -7.468 0.066 1.00 97.69 186 SER A CA 1
ATOM 1492 C C . SER A 1 186 ? -2.775 -7.722 1.568 1.00 97.69 186 SER A C 1
ATOM 1494 O O . SER A 1 186 ? -3.749 -7.820 2.319 1.00 97.69 186 SER A O 1
ATOM 1496 N N . ARG A 1 187 ? -1.524 -7.806 2.043 1.00 98.06 187 ARG A N 1
ATOM 1497 C CA . ARG A 1 187 ? -1.228 -7.955 3.476 1.00 98.06 187 ARG A CA 1
ATOM 1498 C C . ARG A 1 187 ? -1.600 -6.714 4.276 1.00 98.06 187 ARG A C 1
ATOM 1500 O O . ARG A 1 187 ? -2.111 -6.873 5.380 1.00 98.06 187 ARG A O 1
ATOM 1507 N N . LEU A 1 188 ? -1.361 -5.518 3.743 1.00 98.12 188 LEU A N 1
ATOM 1508 C CA . LEU A 1 188 ? -1.726 -4.261 4.395 1.00 98.12 188 LEU A CA 1
ATOM 1509 C C . LEU A 1 188 ? -3.242 -4.148 4.557 1.00 98.12 188 LEU A C 1
ATOM 1511 O O . LEU A 1 188 ? -3.693 -3.923 5.674 1.00 98.12 188 LEU A O 1
ATOM 1515 N N . LYS A 1 189 ? -4.022 -4.452 3.513 1.00 98.31 189 LYS A N 1
ATOM 1516 C CA . LYS A 1 189 ? -5.494 -4.521 3.597 1.00 98.31 189 LYS A CA 1
ATOM 1517 C C . LYS A 1 189 ? -5.978 -5.517 4.653 1.00 98.31 189 LYS A C 1
ATOM 1519 O O . LYS A 1 189 ? -6.920 -5.254 5.394 1.00 98.31 189 LYS A O 1
ATOM 1524 N N . LYS A 1 190 ? -5.318 -6.677 4.765 1.00 98.38 190 LYS A N 1
ATOM 1525 C CA . LYS A 1 190 ? -5.637 -7.662 5.811 1.00 98.38 190 LYS A CA 1
ATOM 1526 C C . LYS A 1 190 ? -5.309 -7.139 7.213 1.00 98.38 190 LYS A C 1
ATOM 1528 O O . LYS A 1 190 ? -6.075 -7.390 8.138 1.00 98.38 190 LYS A O 1
ATOM 1533 N N . ILE A 1 191 ? -4.182 -6.443 7.377 1.00 98.12 191 ILE A N 1
ATOM 1534 C CA . ILE A 1 191 ? -3.791 -5.820 8.650 1.00 98.12 191 ILE A CA 1
ATOM 1535 C C . ILE A 1 191 ? -4.793 -4.729 9.037 1.00 98.12 191 ILE A C 1
ATOM 1537 O O . ILE A 1 191 ? -5.236 -4.717 10.180 1.00 98.12 191 ILE A O 1
ATOM 1541 N N . GLU A 1 192 ? -5.198 -3.881 8.094 1.00 98.19 192 GLU A N 1
ATOM 1542 C CA . GLU A 1 192 ? -6.234 -2.859 8.283 1.00 98.19 192 GLU A CA 1
ATOM 1543 C C . GLU A 1 192 ? -7.539 -3.484 8.796 1.00 98.19 192 GLU A C 1
ATOM 1545 O O . GLU A 1 192 ? -8.007 -3.136 9.878 1.00 98.19 192 GLU A O 1
ATOM 1550 N N . ALA A 1 193 ? -8.035 -4.534 8.133 1.00 97.62 193 ALA A N 1
ATOM 1551 C CA . ALA A 1 193 ? -9.240 -5.238 8.572 1.00 97.62 193 ALA A CA 1
ATOM 1552 C C . ALA A 1 193 ? -9.111 -5.881 9.971 1.00 97.62 193 ALA A C 1
ATOM 1554 O O . ALA A 1 193 ? -10.094 -5.988 10.709 1.00 97.62 193 ALA A O 1
ATOM 1555 N N . ILE A 1 194 ? -7.915 -6.346 10.352 1.00 97.62 194 ILE A N 1
ATOM 1556 C CA . ILE A 1 194 ? -7.656 -6.871 11.703 1.00 97.62 194 ILE A CA 1
ATOM 1557 C C . ILE A 1 194 ? -7.681 -5.736 12.732 1.00 97.62 194 ILE A C 1
ATOM 1559 O O . ILE A 1 194 ? -8.264 -5.916 13.801 1.00 97.62 194 ILE A O 1
ATOM 1563 N N . ILE A 1 195 ? -7.085 -4.584 12.415 1.00 98.00 195 ILE A N 1
ATOM 1564 C CA . ILE A 1 195 ? -7.084 -3.398 13.280 1.00 98.00 195 ILE A CA 1
ATOM 1565 C C . ILE A 1 195 ? -8.515 -2.899 13.500 1.00 98.00 195 ILE A C 1
ATOM 1567 O O . ILE A 1 195 ? -8.890 -2.642 14.642 1.00 98.00 195 ILE A O 1
ATOM 1571 N N . ASP A 1 196 ? -9.342 -2.852 12.456 1.00 98.31 196 ASP A N 1
ATOM 1572 C CA . ASP A 1 196 ? -10.748 -2.448 12.575 1.00 98.31 196 ASP A CA 1
ATOM 1573 C C . ASP A 1 196 ? -11.535 -3.374 13.506 1.00 98.31 196 ASP A C 1
ATOM 1575 O O . ASP A 1 196 ? -12.249 -2.921 14.405 1.00 98.31 196 ASP A O 1
ATOM 1579 N N . ARG A 1 197 ? -11.361 -4.693 13.350 1.00 97.62 197 ARG A N 1
ATOM 1580 C CA . ARG A 1 197 ? -11.988 -5.688 14.237 1.00 97.62 197 ARG A CA 1
ATOM 1581 C C . ARG A 1 197 ? -11.492 -5.570 15.673 1.00 97.62 197 ARG A C 1
ATOM 1583 O O . ARG A 1 197 ? -12.283 -5.721 16.603 1.00 97.62 197 ARG A O 1
ATOM 1590 N N . LEU A 1 198 ? -10.201 -5.309 15.859 1.00 97.69 198 LEU A N 1
ATOM 1591 C CA . LEU A 1 198 ? -9.614 -5.112 17.179 1.00 97.69 198 LEU A CA 1
ATOM 1592 C C . LEU A 1 198 ? -10.202 -3.867 17.851 1.00 97.69 198 LEU A C 1
ATOM 1594 O O . LEU A 1 198 ? -10.639 -3.953 18.996 1.00 97.69 198 LEU A O 1
ATOM 1598 N N . ASN A 1 199 ? -10.283 -2.748 17.130 1.00 95.62 199 ASN A N 1
ATOM 1599 C CA . ASN A 1 199 ? -10.880 -1.510 17.625 1.00 95.62 199 ASN A CA 1
ATOM 1600 C C . ASN A 1 199 ? -12.349 -1.714 18.009 1.00 95.62 199 ASN A C 1
ATOM 1602 O O . ASN A 1 199 ? -12.753 -1.313 19.099 1.00 95.62 199 ASN A O 1
ATOM 1606 N N . LEU A 1 200 ? -13.127 -2.412 17.176 1.00 97.88 200 LEU A N 1
ATOM 1607 C CA . LEU A 1 200 ? -14.516 -2.745 17.490 1.00 97.88 200 LEU A CA 1
ATOM 1608 C C . LEU A 1 200 ? -14.623 -3.603 18.760 1.00 97.88 200 LEU A C 1
ATOM 1610 O O . LEU A 1 200 ? -15.431 -3.305 19.637 1.00 97.88 200 LEU A O 1
ATOM 1614 N N . SER A 1 201 ? -13.785 -4.635 18.890 1.00 98.25 201 SER A N 1
ATOM 1615 C CA . SER A 1 201 ? -13.776 -5.512 20.066 1.00 98.25 201 SER A CA 1
ATOM 1616 C C . SER A 1 201 ? -13.372 -4.770 21.345 1.00 98.25 201 SER A C 1
ATOM 1618 O O . SER A 1 201 ? -13.964 -4.996 22.401 1.00 98.25 201 SER A O 1
ATOM 1620 N N . ILE A 1 202 ? -12.410 -3.844 21.259 1.00 96.44 202 ILE A N 1
ATOM 1621 C CA . ILE A 1 202 ? -12.032 -2.969 22.375 1.00 96.44 202 ILE A CA 1
ATOM 1622 C C . ILE A 1 202 ? -13.210 -2.067 22.756 1.00 96.44 202 ILE A C 1
ATOM 1624 O O . ILE A 1 202 ? -13.547 -2.000 23.935 1.00 96.44 202 ILE A O 1
ATOM 1628 N N . MET A 1 203 ? -13.873 -1.419 21.791 1.00 97.31 203 MET A N 1
ATOM 1629 C CA . MET A 1 203 ? -15.037 -0.569 22.074 1.00 97.31 203 MET A CA 1
ATOM 1630 C C . MET A 1 203 ? -16.185 -1.352 22.721 1.00 97.31 203 MET A C 1
ATOM 1632 O O . MET A 1 203 ? -16.774 -0.867 23.683 1.00 97.31 203 MET A O 1
ATOM 1636 N N . GLN A 1 204 ? -16.464 -2.571 22.250 1.00 97.81 204 GLN A N 1
ATOM 1637 C CA . GLN A 1 204 ? -17.462 -3.460 22.852 1.00 97.81 204 GLN A CA 1
ATOM 1638 C C . GLN A 1 204 ? -17.097 -3.809 24.297 1.00 97.81 204 GLN A C 1
ATOM 1640 O O . GLN A 1 204 ? -17.893 -3.570 25.198 1.00 97.81 204 GLN A O 1
ATOM 1645 N N . LYS A 1 205 ? -15.862 -4.267 24.550 1.00 97.94 205 LYS A N 1
ATOM 1646 C CA . LYS A 1 205 ? -15.401 -4.591 25.910 1.00 97.94 205 LYS A CA 1
ATOM 1647 C C . LYS A 1 205 ? -15.433 -3.389 26.852 1.00 97.94 205 LYS A C 1
ATOM 1649 O O . LYS A 1 205 ? -15.762 -3.549 28.023 1.00 97.94 205 LYS A O 1
ATOM 1654 N N . VAL A 1 206 ? -15.078 -2.198 26.369 1.00 97.62 206 VAL A N 1
ATOM 1655 C CA . VAL A 1 206 ? -15.169 -0.963 27.162 1.00 97.62 206 VAL A CA 1
ATOM 1656 C C . VAL A 1 206 ? -16.632 -0.619 27.449 1.00 97.62 206 VAL A C 1
ATOM 1658 O O . VAL A 1 206 ? -16.943 -0.249 28.577 1.00 97.62 206 VAL A O 1
ATOM 1661 N N . GLY A 1 207 ? -17.536 -0.788 26.480 1.00 96.88 207 GLY A N 1
ATOM 1662 C CA . GLY A 1 207 ? -18.978 -0.612 26.673 1.00 96.88 207 GLY A CA 1
ATOM 1663 C C . GLY A 1 207 ? -19.566 -1.577 27.708 1.00 96.88 207 GLY A C 1
ATOM 1664 O O . GLY A 1 207 ? -20.266 -1.143 28.625 1.00 96.88 207 GLY A O 1
ATOM 1665 N N . ASP A 1 208 ? -19.213 -2.860 27.624 1.00 97.50 208 ASP A N 1
ATOM 1666 C CA . ASP A 1 208 ? -19.612 -3.881 28.601 1.00 97.50 208 ASP A CA 1
ATOM 1667 C C . ASP A 1 208 ? -19.080 -3.536 30.000 1.00 97.50 208 ASP A C 1
ATOM 1669 O O . ASP A 1 208 ? -19.801 -3.611 30.993 1.00 97.50 208 ASP A O 1
ATOM 1673 N N . TYR A 1 209 ? -17.822 -3.093 30.088 1.00 97.56 209 TYR A N 1
ATOM 1674 C CA . TYR A 1 209 ? -17.209 -2.681 31.348 1.00 97.56 209 TYR A CA 1
ATOM 1675 C C . TYR A 1 209 ? -17.895 -1.452 31.963 1.00 97.56 209 TYR A C 1
ATOM 1677 O O . TYR A 1 209 ? -18.145 -1.438 33.166 1.00 97.56 209 TYR A O 1
ATOM 1685 N N . MET A 1 210 ? -18.245 -0.446 31.155 1.00 96.06 210 MET A N 1
ATOM 1686 C CA . MET A 1 210 ? -19.004 0.723 31.621 1.00 96.06 210 MET A CA 1
ATOM 1687 C C . MET A 1 210 ? -20.398 0.332 32.119 1.00 96.06 210 MET A C 1
ATOM 1689 O O . MET A 1 210 ? -20.818 0.805 33.172 1.00 96.06 210 MET A O 1
ATOM 1693 N N . THR A 1 211 ? -21.075 -0.583 31.420 1.00 97.56 211 THR A N 1
ATOM 1694 C CA . THR A 1 211 ? -22.381 -1.116 31.843 1.00 97.56 211 THR A CA 1
ATOM 1695 C C . THR A 1 211 ? -22.269 -1.825 33.194 1.00 97.56 211 THR A C 1
ATOM 1697 O O . THR A 1 211 ? -23.028 -1.527 34.114 1.00 97.56 211 THR A O 1
ATOM 1700 N N . ASN A 1 212 ? -21.253 -2.677 33.361 1.00 97.31 212 ASN A N 1
ATOM 1701 C CA . ASN A 1 212 ? -20.984 -3.350 34.632 1.00 97.31 212 ASN A CA 1
ATOM 1702 C C . ASN A 1 212 ? -20.685 -2.353 35.768 1.00 97.31 212 ASN A C 1
ATOM 1704 O O . ASN A 1 212 ? -21.142 -2.551 36.891 1.00 97.31 212 ASN A O 1
ATOM 1708 N N . ILE A 1 213 ? -19.940 -1.271 35.499 1.00 97.19 213 ILE A N 1
ATOM 1709 C CA . ILE A 1 213 ? -19.699 -0.207 36.490 1.00 97.19 213 ILE A CA 1
ATOM 1710 C C . ILE A 1 213 ? -21.009 0.476 36.894 1.00 97.19 213 ILE A C 1
ATOM 1712 O O . ILE A 1 213 ? -21.217 0.741 38.081 1.00 97.19 213 ILE A O 1
ATOM 1716 N N . ASP A 1 214 ? -21.882 0.776 35.934 1.00 97.44 214 ASP A N 1
ATOM 1717 C CA . ASP A 1 214 ? -23.170 1.409 36.214 1.00 97.44 214 ASP A CA 1
ATOM 1718 C C . ASP A 1 214 ? -24.080 0.508 37.054 1.00 97.44 214 ASP A C 1
ATOM 1720 O O . ASP A 1 214 ? -24.756 1.001 37.962 1.00 97.44 214 ASP A O 1
ATOM 1724 N N . ASP A 1 215 ? -24.065 -0.801 36.817 1.00 98.06 215 ASP A N 1
ATOM 1725 C CA . ASP A 1 215 ? -24.823 -1.760 37.621 1.00 98.06 215 ASP A CA 1
ATOM 1726 C C . ASP A 1 215 ? -24.256 -1.887 39.041 1.00 98.06 215 ASP A C 1
ATOM 1728 O O . ASP A 1 215 ? -25.009 -1.744 40.006 1.00 98.06 215 ASP A O 1
ATOM 1732 N N . ILE A 1 216 ? -22.928 -1.975 39.200 1.00 97.81 216 ILE A N 1
ATOM 1733 C CA . ILE A 1 216 ? -22.271 -1.927 40.520 1.00 97.81 216 ILE A CA 1
ATOM 1734 C C . ILE A 1 216 ? -22.640 -0.637 41.266 1.00 97.81 216 ILE A C 1
ATOM 1736 O O . ILE A 1 216 ? -22.911 -0.653 42.468 1.00 97.81 216 ILE A O 1
ATOM 1740 N N . LYS A 1 217 ? -22.678 0.505 40.572 1.00 97.56 217 LYS A N 1
ATOM 1741 C CA . LYS A 1 217 ? -23.075 1.786 41.167 1.00 97.56 217 LYS A CA 1
ATOM 1742 C C . LYS A 1 217 ? -24.526 1.757 41.653 1.00 97.56 217 LYS A C 1
ATOM 1744 O O . LYS A 1 217 ? -24.799 2.285 42.734 1.00 97.56 217 LYS A O 1
ATOM 1749 N N . LYS A 1 218 ? -25.455 1.162 40.895 1.00 98.12 218 LYS A N 1
ATOM 1750 C CA . LYS A 1 218 ? -26.860 1.005 41.320 1.00 98.12 218 LYS A CA 1
ATOM 1751 C C . LYS A 1 218 ? -26.961 0.115 42.557 1.00 98.12 218 LYS A C 1
ATOM 1753 O O . LYS A 1 218 ? -27.561 0.542 43.543 1.00 98.12 218 LYS A O 1
ATOM 1758 N N . GLU A 1 219 ? -26.316 -1.049 42.546 1.00 97.69 219 GLU A N 1
ATOM 1759 C CA . GLU A 1 219 ? -26.295 -1.976 43.686 1.00 97.69 219 GLU A CA 1
ATOM 1760 C C . GLU A 1 219 ? -25.682 -1.332 44.937 1.00 97.69 219 GLU A C 1
ATOM 1762 O O . GLU A 1 219 ? -26.200 -1.482 46.046 1.00 97.69 219 GLU A O 1
ATOM 1767 N N . LEU A 1 220 ? -24.618 -0.539 44.775 1.00 97.62 220 LEU A N 1
ATOM 1768 C CA . LEU A 1 220 ? -24.000 0.204 45.872 1.00 97.62 220 LEU A CA 1
ATOM 1769 C C . LEU A 1 220 ? -24.970 1.232 46.474 1.00 97.62 220 LEU A C 1
ATOM 1771 O O . LEU A 1 220 ? -25.058 1.363 47.697 1.00 97.62 220 LEU A O 1
ATOM 1775 N N . ILE A 1 221 ? -25.727 1.944 45.634 1.00 97.31 221 ILE A N 1
ATOM 1776 C CA . ILE A 1 221 ? -26.752 2.896 46.083 1.00 97.31 221 ILE A CA 1
ATOM 1777 C C . ILE A 1 221 ? -27.877 2.167 46.829 1.00 97.31 221 ILE A C 1
ATOM 1779 O O . ILE A 1 221 ? -28.332 2.647 47.868 1.00 97.31 221 ILE A O 1
ATOM 1783 N N . GLU A 1 222 ? -28.338 1.021 46.333 1.00 97.19 222 GLU A N 1
ATOM 1784 C CA . GLU A 1 222 ? -29.368 0.207 46.992 1.00 97.19 222 GLU A CA 1
ATOM 1785 C C . GLU A 1 222 ? -28.891 -0.368 48.325 1.00 97.19 222 GLU A C 1
ATOM 1787 O O . GLU A 1 222 ? -29.609 -0.309 49.328 1.00 97.19 222 GLU A O 1
ATOM 1792 N N . THR A 1 223 ? -27.642 -0.820 48.380 1.00 97.56 223 THR A N 1
ATOM 1793 C CA . THR A 1 223 ? -26.988 -1.263 49.614 1.00 97.56 223 THR A CA 1
ATOM 1794 C C . THR A 1 223 ? -26.898 -0.112 50.616 1.00 97.56 223 THR A C 1
ATOM 1796 O O . THR A 1 223 ? -27.259 -0.266 51.784 1.00 97.56 223 THR A O 1
ATOM 1799 N N . GLN A 1 224 ? -26.511 1.086 50.165 1.00 96.69 224 GLN A N 1
ATOM 1800 C CA . GLN A 1 224 ? -26.470 2.280 51.009 1.00 96.69 224 GLN A CA 1
ATOM 1801 C C . GLN A 1 224 ? -27.864 2.669 51.524 1.00 96.69 224 GLN A C 1
ATOM 1803 O O . GLN A 1 224 ? -28.006 3.053 52.688 1.00 96.69 224 GLN A O 1
ATOM 1808 N N . LYS A 1 225 ? -28.902 2.573 50.684 1.00 96.31 225 LYS A N 1
ATOM 1809 C CA . LYS A 1 225 ? -30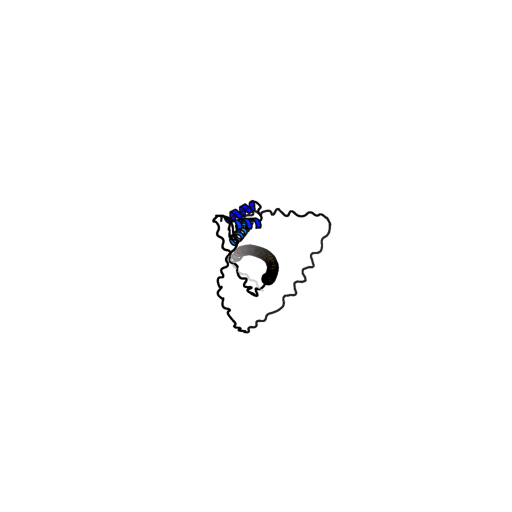.300 2.800 51.088 1.00 96.31 225 LYS A CA 1
ATOM 1810 C C . LYS A 1 225 ? -30.739 1.787 52.146 1.00 96.31 225 LYS A C 1
ATOM 1812 O O . LYS A 1 225 ? -31.319 2.191 53.151 1.00 96.31 225 LYS A O 1
ATOM 1817 N N . SER A 1 226 ? -30.406 0.512 51.959 1.00 95.19 226 SER A N 1
ATOM 1818 C CA . SER A 1 226 ? -30.717 -0.565 52.906 1.00 95.19 226 SER A CA 1
ATOM 1819 C C . SER A 1 226 ? -30.033 -0.338 54.255 1.00 95.19 226 SER A C 1
ATOM 1821 O O . SER A 1 226 ? -30.673 -0.423 55.301 1.00 95.19 226 SER A O 1
ATOM 1823 N N . PHE A 1 227 ? -28.761 0.069 54.246 1.00 95.31 227 PHE A N 1
ATOM 1824 C CA . PHE A 1 227 ? -28.035 0.421 55.466 1.00 95.31 227 PHE A CA 1
ATOM 1825 C C . PHE A 1 227 ? -28.651 1.634 56.181 1.00 95.31 227 PHE A C 1
ATOM 1827 O O . PHE A 1 227 ? -28.851 1.609 57.394 1.00 95.31 227 PHE A O 1
ATOM 1834 N N . LYS A 1 228 ? -29.025 2.685 55.434 1.00 94.00 228 LYS A N 1
ATOM 1835 C CA . LYS A 1 228 ? -29.729 3.856 55.988 1.00 94.00 228 LYS A CA 1
ATOM 1836 C C . LYS A 1 228 ? -31.085 3.498 56.598 1.00 94.00 228 LYS A C 1
ATOM 1838 O O . LYS A 1 228 ? -31.454 4.104 57.597 1.00 94.00 228 LYS A O 1
ATOM 1843 N N . ALA A 1 229 ? -31.811 2.541 56.022 1.00 92.44 229 ALA A N 1
ATOM 1844 C CA . ALA A 1 229 ? -33.091 2.078 56.554 1.00 92.44 229 ALA A CA 1
ATOM 1845 C C . ALA A 1 229 ? -32.934 1.283 57.865 1.00 92.44 229 ALA A C 1
ATOM 1847 O O . ALA A 1 229 ? -33.786 1.388 58.743 1.00 92.44 229 ALA A O 1
ATOM 1848 N N . LEU A 1 230 ? -31.833 0.539 58.027 1.00 89.50 230 LEU A N 1
ATOM 1849 C CA . LEU A 1 230 ? -31.529 -0.223 59.247 1.00 89.50 230 LEU A CA 1
ATOM 1850 C C . LEU A 1 230 ? -30.916 0.634 60.368 1.00 89.50 230 LEU A C 1
ATOM 1852 O O . LEU A 1 230 ? -31.108 0.337 61.549 1.00 89.50 230 LEU A O 1
ATOM 1856 N N . ALA A 1 231 ? -30.221 1.723 60.031 1.00 86.50 231 ALA A N 1
ATOM 1857 C CA . ALA A 1 231 ? -29.616 2.634 61.004 1.00 86.50 231 ALA A CA 1
ATOM 1858 C C . ALA A 1 231 ? -30.575 3.124 62.123 1.00 86.50 231 ALA A C 1
ATOM 1860 O O . ALA A 1 231 ? -30.187 3.042 63.289 1.00 86.50 231 ALA A O 1
ATOM 1861 N N . PRO A 1 232 ? -31.818 3.582 61.849 1.00 80.25 232 PRO A N 1
ATOM 1862 C CA . PRO A 1 232 ? -32.740 4.013 62.904 1.00 80.25 232 PRO A CA 1
ATOM 1863 C C . PRO A 1 232 ? -33.248 2.868 63.795 1.00 80.25 232 PRO A C 1
ATOM 1865 O O . PRO A 1 232 ? -33.513 3.096 64.971 1.00 80.25 232 PRO A O 1
ATOM 1868 N N . SER A 1 233 ? -33.343 1.629 63.295 1.00 69.25 233 SER A N 1
ATOM 1869 C CA . SER A 1 233 ? -33.735 0.481 64.136 1.00 69.25 233 SER A CA 1
ATOM 1870 C C . SER A 1 233 ? -32.676 0.090 65.173 1.00 69.25 233 SER A C 1
ATOM 1872 O O . SER A 1 233 ? -33.015 -0.495 66.195 1.00 69.25 233 SER A O 1
ATOM 1874 N N . LEU A 1 234 ? -31.412 0.463 64.956 1.00 63.41 234 LEU A N 1
ATOM 1875 C CA . LEU A 1 234 ? -30.325 0.231 65.911 1.00 63.41 234 LEU A CA 1
ATOM 1876 C C . LEU A 1 234 ? -30.234 1.315 67.000 1.00 63.41 234 LEU A C 1
ATOM 1878 O O . LEU A 1 234 ? -29.620 1.075 68.036 1.00 63.41 234 LEU A O 1
ATOM 1882 N N . SER A 1 235 ? -30.832 2.497 66.799 1.00 65.00 235 SER A N 1
ATOM 1883 C CA . SER A 1 235 ? -30.754 3.612 67.757 1.00 65.00 235 SER A CA 1
ATOM 1884 C C . SER A 1 235 ? -31.953 3.731 68.708 1.00 65.00 235 SER A C 1
ATOM 1886 O O . SER A 1 235 ? -31.894 4.531 69.640 1.00 65.00 235 SER A O 1
ATOM 1888 N N . LEU A 1 236 ? -33.026 2.955 68.510 1.00 59.00 236 LEU A N 1
ATOM 1889 C CA . LEU A 1 236 ? -34.301 3.140 69.222 1.00 59.00 236 LEU A CA 1
ATOM 1890 C C . LEU A 1 236 ? -34.480 2.326 70.521 1.00 59.00 236 LEU A C 1
ATOM 1892 O O . LEU A 1 236 ? -35.431 2.599 71.248 1.00 59.00 236 LEU A O 1
ATOM 1896 N N . ASP A 1 237 ? -33.596 1.383 70.868 1.00 55.91 237 ASP A N 1
ATOM 1897 C CA . ASP A 1 237 ? -33.874 0.421 71.960 1.00 55.91 237 ASP A CA 1
ATOM 1898 C C . ASP A 1 237 ? -33.204 0.727 73.322 1.00 55.91 237 ASP A C 1
ATOM 1900 O O . ASP A 1 237 ? -33.197 -0.108 74.224 1.00 55.91 237 ASP A O 1
ATOM 1904 N N . SER A 1 238 ? -32.643 1.927 73.531 1.00 57.56 238 SER A N 1
ATOM 1905 C CA . SER A 1 238 ? -31.936 2.260 74.787 1.00 57.56 238 SER A CA 1
ATOM 1906 C C . SER A 1 238 ? -32.720 3.114 75.795 1.00 57.56 238 SER A C 1
ATOM 1908 O O . SER A 1 238 ? -32.181 3.419 76.856 1.00 57.56 238 SER A O 1
ATOM 1910 N N . THR A 1 239 ? -33.976 3.516 75.536 1.00 55.81 239 THR A N 1
ATOM 1911 C CA . THR A 1 239 ? -34.659 4.518 76.399 1.00 55.81 239 THR A CA 1
ATOM 1912 C C . THR A 1 239 ? -36.043 4.126 76.946 1.00 55.81 239 THR A C 1
ATOM 1914 O O . THR A 1 239 ? -36.707 4.965 77.551 1.00 55.81 239 THR A O 1
ATOM 1917 N N . THR A 1 240 ? -36.514 2.877 76.818 1.00 55.69 240 THR A N 1
ATOM 1918 C CA . THR A 1 240 ? -37.895 2.525 77.254 1.00 55.69 240 THR A CA 1
ATOM 1919 C C . THR A 1 240 ? -38.019 1.306 78.176 1.00 55.69 240 THR A C 1
ATOM 1921 O O . THR A 1 240 ? -39.027 0.603 78.157 1.00 55.69 240 THR A O 1
ATOM 1924 N N . ARG A 1 241 ? -37.045 1.072 79.064 1.00 52.22 241 ARG A N 1
ATOM 1925 C CA . ARG A 1 241 ? -37.179 0.088 80.157 1.00 52.22 241 ARG A CA 1
ATOM 1926 C C . ARG A 1 241 ? -36.680 0.624 81.500 1.00 52.22 241 ARG A C 1
ATOM 1928 O O . ARG A 1 241 ? -35.724 0.083 82.030 1.00 52.22 241 ARG A O 1
ATOM 1935 N N . ASP A 1 242 ? -37.311 1.657 82.070 1.00 54.31 242 ASP A N 1
ATOM 1936 C CA . ASP A 1 242 ? -37.058 1.954 83.497 1.00 54.31 242 ASP A CA 1
ATOM 1937 C C . ASP A 1 242 ? -38.140 2.761 84.248 1.00 54.31 242 ASP A C 1
ATOM 1939 O O . ASP A 1 242 ? -37.821 3.706 84.968 1.00 54.31 242 ASP A O 1
ATOM 1943 N N . LYS A 1 243 ? -39.446 2.465 84.088 1.00 57.56 243 LYS A N 1
ATOM 1944 C CA . LYS A 1 243 ? -40.487 3.157 84.896 1.00 57.56 243 LYS A CA 1
ATOM 1945 C C . LYS A 1 243 ? -41.654 2.331 85.464 1.00 57.56 243 LYS A C 1
ATOM 1947 O O . LYS A 1 243 ? -42.590 2.937 85.977 1.00 57.56 243 LYS A O 1
ATOM 1952 N N . THR A 1 244 ? -41.605 0.993 85.500 1.00 56.09 244 THR A N 1
ATOM 1953 C CA . THR A 1 244 ? -42.761 0.196 86.001 1.00 56.09 244 THR A CA 1
ATOM 1954 C C . THR A 1 244 ? -42.509 -0.636 87.270 1.00 56.09 244 THR A C 1
ATOM 1956 O O . THR A 1 244 ? -43.380 -1.394 87.677 1.00 56.09 244 THR A O 1
ATOM 1959 N N . GLN A 1 245 ? -41.394 -0.466 87.988 1.00 58.94 245 GLN A N 1
ATOM 1960 C CA . GLN A 1 245 ? -41.194 -1.114 89.301 1.00 58.94 245 GLN A CA 1
ATOM 1961 C C . GLN A 1 245 ? -41.157 -0.108 90.458 1.00 58.94 245 GLN A C 1
ATOM 1963 O O . GLN A 1 245 ? -40.139 0.098 91.110 1.00 58.94 245 GLN A O 1
ATOM 1968 N N . ARG A 1 246 ? -42.301 0.522 90.756 1.00 60.25 246 ARG A N 1
ATOM 1969 C CA . ARG A 1 246 ? -42.546 1.085 92.097 1.00 60.25 246 ARG A CA 1
ATOM 1970 C C . ARG A 1 246 ? -44.042 1.258 92.367 1.00 60.25 246 ARG A C 1
ATOM 1972 O O . ARG A 1 246 ? -44.616 2.249 91.927 1.00 60.25 246 ARG A O 1
ATOM 1979 N N . ARG A 1 247 ? -44.642 0.290 93.078 1.00 52.31 247 ARG A N 1
ATOM 1980 C CA . ARG A 1 247 ? -45.931 0.298 93.830 1.00 52.31 247 ARG A CA 1
ATOM 1981 C C . ARG A 1 247 ? -46.301 -1.183 94.092 1.00 52.31 247 ARG A C 1
ATOM 1983 O O . ARG A 1 247 ? -46.391 -1.908 93.119 1.00 52.31 247 ARG A O 1
ATOM 1990 N N . GLN A 1 248 ? -46.513 -1.749 95.284 1.00 53.44 248 GLN A N 1
ATOM 1991 C CA . GLN A 1 248 ? -46.562 -1.306 96.680 1.00 53.44 248 GLN A CA 1
ATOM 1992 C C . GLN A 1 248 ? -46.268 -2.526 97.601 1.00 53.44 248 GLN A C 1
ATOM 1994 O O . GLN A 1 248 ? -46.690 -3.632 97.296 1.00 53.44 248 GLN A O 1
ATOM 1999 N N . HIS A 1 249 ? -45.466 -2.286 98.645 1.00 58.44 249 HIS A N 1
ATOM 2000 C CA . HIS A 1 249 ? -45.521 -2.646 100.088 1.00 58.44 249 HIS A CA 1
ATOM 2001 C C . HIS A 1 249 ? -46.704 -3.515 100.676 1.00 58.44 249 HIS A C 1
ATOM 2003 O O . HIS A 1 249 ? -47.678 -3.731 99.971 1.00 58.44 249 HIS A O 1
ATOM 2009 N N . PRO A 1 250 ? -46.721 -3.916 101.982 1.00 61.91 250 PRO A N 1
ATOM 2010 C CA . PRO A 1 250 ? -46.155 -5.153 102.573 1.00 61.91 250 PRO A CA 1
ATOM 2011 C C . PRO A 1 250 ? -47.089 -5.947 103.550 1.00 61.91 250 PRO A C 1
ATOM 2013 O O . PRO A 1 250 ? -48.197 -5.519 103.845 1.00 61.91 250 PRO A O 1
ATOM 2016 N N . GLN A 1 251 ? -46.499 -6.986 104.176 1.00 53.84 251 GLN A N 1
ATOM 2017 C CA . GLN A 1 251 ? -46.696 -7.498 105.560 1.00 53.84 251 GLN A CA 1
ATOM 2018 C C . GLN A 1 251 ? -47.704 -8.657 105.832 1.00 53.84 251 GLN A C 1
ATOM 2020 O O . GLN A 1 251 ? -48.577 -8.919 105.010 1.00 53.84 251 GLN A O 1
ATOM 2025 N N . PRO A 1 252 ? -47.444 -9.432 106.917 1.00 71.81 252 PRO A N 1
ATOM 2026 C CA . PRO A 1 252 ? -47.627 -10.879 107.062 1.00 71.81 252 PRO A CA 1
ATOM 2027 C C . PRO A 1 252 ? -48.841 -11.225 107.926 1.00 71.81 252 PRO A C 1
ATOM 2029 O O . PRO A 1 252 ? -49.285 -10.370 108.676 1.00 71.81 252 PRO A O 1
ATOM 2032 N N . GLU A 1 253 ? -49.277 -12.486 107.925 1.00 48.47 253 GLU A N 1
ATOM 2033 C CA . GLU A 1 253 ? -49.873 -13.091 109.121 1.00 48.47 253 GLU A CA 1
ATOM 2034 C C . GLU A 1 253 ? -49.531 -14.582 109.232 1.00 48.47 253 GLU A C 1
ATOM 2036 O O . GLU A 1 253 ? -49.388 -15.302 108.242 1.00 48.47 253 GLU A O 1
ATOM 2041 N N . ASP A 1 254 ? -49.354 -14.960 110.493 1.00 62.31 254 ASP A N 1
ATOM 2042 C CA . ASP A 1 254 ? -49.144 -16.269 111.091 1.00 62.31 254 ASP A CA 1
ATOM 2043 C C . ASP A 1 254 ? -49.971 -17.408 110.489 1.00 62.31 254 ASP A C 1
ATOM 2045 O O . ASP A 1 254 ? -51.144 -17.225 110.177 1.00 62.31 254 ASP A O 1
ATOM 2049 N N . SER A 1 255 ? -49.437 -18.637 110.497 1.00 55.81 255 SER A N 1
ATOM 2050 C CA . SER A 1 255 ? -50.113 -19.759 111.180 1.00 55.81 255 SER A CA 1
ATOM 2051 C C . SER A 1 255 ? -49.228 -21.003 111.319 1.00 55.81 255 SER A C 1
ATOM 2053 O O . SER A 1 255 ? -48.490 -21.393 110.419 1.00 55.81 255 SER A O 1
ATOM 2055 N N . LEU A 1 256 ? -49.349 -21.603 112.502 1.00 61.91 256 LEU A N 1
ATOM 2056 C CA . LEU A 1 256 ? -48.745 -22.833 112.993 1.00 61.91 256 LEU A CA 1
ATOM 2057 C C . LEU A 1 256 ? -49.032 -24.054 112.101 1.00 61.91 256 LEU A C 1
ATOM 2059 O O . LEU A 1 256 ? -50.173 -24.232 111.675 1.00 61.91 256 LEU A O 1
ATOM 2063 N N . ASN A 1 257 ? -48.052 -24.950 111.930 1.00 54.81 257 ASN A N 1
ATOM 2064 C CA . ASN A 1 257 ? -47.975 -26.262 112.607 1.00 54.81 257 ASN A CA 1
ATOM 2065 C C . ASN A 1 257 ? -46.707 -27.027 112.204 1.00 54.81 257 ASN A C 1
ATOM 2067 O O . ASN A 1 257 ? -46.345 -26.974 111.008 1.00 54.81 257 ASN A O 1
#